Protein AF-A0A6G3MK42-F1 (afdb_monomer)

Organism: Henneguya salminicola (NCBI:txid69463)

Radius of gyration: 20.04 Å; Cα contacts (8 Å, |Δi|>4): 189; chains: 1; bounding box: 52×42×44 Å

Solvent-accessible surface area (backbone atoms only — not comparable to full-atom values): 11058 Å² total; per-residue (Å²): 69,41,27,26,39,86,86,62,51,72,68,45,80,48,80,69,65,95,74,55,72,65,60,50,52,51,35,54,52,52,49,43,55,55,58,71,70,53,58,92,90,56,76,56,60,48,78,25,60,88,61,40,66,91,97,49,43,39,32,34,41,42,50,78,54,97,68,36,36,41,36,37,68,35,46,88,88,55,58,67,65,61,50,54,51,50,54,48,38,53,53,52,32,50,34,71,75,59,68,72,68,48,78,67,52,52,53,74,42,42,70,60,52,49,54,56,45,50,50,30,39,48,85,75,39,84,69,48,78,51,50,66,59,48,50,52,53,49,51,53,50,55,52,49,55,53,48,53,53,50,38,52,51,49,36,71,75,66,70,42,68,66,62,38,51,56,53,47,55,62,50,67,73,45,95,58,74,66,70,54,52,58,54,47,53,59,49,53,68,73,77,110

Secondary structure (DSSP, 8-state):
-EEEETTS-EEEE--SS---HHHHHHHHHHHHHHHHHS-TTS-SEEE-TTTSPTTS--EEEEEEETTEEEEEEE-TTS-HHHHHHHHHHHHHHHHHHHSS--HHHHHHTHHHHHHHHHHHEETTEE----HHHHHHHHHHHHHHHHHHHHHHHHHHHH--HHHHHHHHHHHHTSS-HHHHHHHHHHHHTT--

Mean predicted aligned error: 10.25 Å

pLDDT: mean 81.5, std 15.35, range [41.44, 95.56]

Structure (mmCIF, N/CA/C/O backbone):
data_AF-A0A6G3MK42-F1
#
_entry.id   AF-A0A6G3MK42-F1
#
loop_
_atom_site.group_PDB
_atom_site.id
_atom_site.type_symbol
_atom_site.label_atom_id
_atom_site.label_alt_id
_atom_site.label_comp_id
_atom_site.label_asym_id
_atom_site.label_entity_id
_atom_site.label_seq_id
_atom_site.pdbx_PDB_ins_code
_atom_site.Cartn_x
_atom_site.Cartn_y
_atom_site.Cartn_z
_atom_site.occupancy
_atom_site.B_iso_or_equiv
_atom_site.auth_seq_id
_atom_site.auth_comp_id
_atom_site.auth_asym_id
_atom_site.auth_atom_id
_atom_site.pdbx_PDB_model_num
ATOM 1 N N . LEU A 1 1 ? 2.477 2.079 -4.692 1.00 93.12 1 LEU A N 1
ATOM 2 C CA . LEU A 1 1 ? 2.433 0.714 -4.125 1.00 93.12 1 LEU A CA 1
ATOM 3 C C . LEU A 1 1 ? 1.432 -0.106 -4.926 1.00 93.12 1 LEU A C 1
ATOM 5 O O . LEU A 1 1 ? 0.308 0.344 -5.115 1.00 93.12 1 LEU A O 1
ATOM 9 N N . ILE A 1 2 ? 1.835 -1.275 -5.406 1.00 94.94 2 ILE A N 1
ATOM 10 C CA . ILE A 1 2 ? 0.973 -2.227 -6.109 1.00 94.94 2 ILE A CA 1
ATOM 11 C C . ILE A 1 2 ? 1.13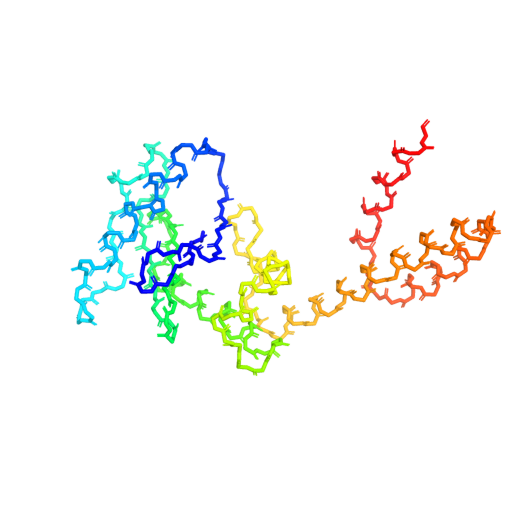0 -3.575 -5.410 1.00 94.94 2 ILE A C 1
ATOM 13 O O . ILE A 1 2 ? 2.252 -4.011 -5.166 1.00 94.94 2 ILE A O 1
ATOM 17 N N . VAL A 1 3 ? 0.015 -4.225 -5.090 1.00 95.06 3 VAL A N 1
ATOM 18 C CA . VAL A 1 3 ? -0.014 -5.576 -4.530 1.00 95.06 3 VAL A CA 1
ATOM 19 C C . VAL A 1 3 ? -0.733 -6.489 -5.504 1.00 95.06 3 VAL A C 1
ATOM 21 O O . VAL A 1 3 ? -1.858 -6.197 -5.914 1.00 95.06 3 VAL A O 1
ATOM 24 N N . PHE A 1 4 ? -0.102 -7.595 -5.874 1.00 94.31 4 PHE A N 1
ATOM 25 C CA . PHE A 1 4 ? -0.676 -8.589 -6.777 1.00 94.31 4 PHE A CA 1
ATOM 26 C C . PHE A 1 4 ? -0.368 -10.004 -6.304 1.00 94.31 4 PHE A C 1
ATOM 28 O O . PHE A 1 4 ? 0.602 -10.243 -5.588 1.00 94.31 4 PHE A O 1
ATOM 35 N N . ASN A 1 5 ? -1.211 -10.953 -6.695 1.00 91.75 5 ASN A N 1
ATOM 36 C CA . ASN A 1 5 ? -0.997 -12.360 -6.379 1.00 91.75 5 ASN A CA 1
ATOM 37 C C . ASN A 1 5 ? -0.110 -13.059 -7.420 1.00 91.75 5 ASN A C 1
ATOM 39 O O . ASN A 1 5 ? 0.283 -12.480 -8.435 1.00 91.75 5 ASN A O 1
ATOM 43 N N . ARG A 1 6 ? 0.177 -14.345 -7.193 1.00 87.88 6 ARG A N 1
ATOM 44 C CA . ARG A 1 6 ? 0.985 -15.174 -8.111 1.00 87.88 6 ARG A CA 1
ATOM 45 C C . ARG A 1 6 ? 0.392 -15.304 -9.520 1.00 87.88 6 ARG A C 1
ATOM 47 O O . ARG A 1 6 ? 1.133 -15.578 -10.459 1.00 87.88 6 ARG A O 1
ATOM 54 N N . PHE A 1 7 ? -0.911 -15.069 -9.675 1.00 89.00 7 PHE A N 1
ATOM 55 C CA . PHE A 1 7 ? -1.628 -15.120 -10.952 1.00 89.00 7 PHE A CA 1
ATOM 56 C C . PHE A 1 7 ? -1.676 -13.765 -11.681 1.00 89.00 7 PHE A C 1
ATOM 58 O O . PHE A 1 7 ? -2.335 -13.656 -12.710 1.00 89.00 7 PHE A O 1
ATOM 65 N N . GLY A 1 8 ? -1.031 -12.724 -11.141 1.00 84.88 8 GLY A N 1
ATOM 66 C CA . GLY A 1 8 ? -0.989 -11.390 -11.749 1.00 84.88 8 GLY A CA 1
ATOM 67 C C . GLY A 1 8 ? -2.241 -10.550 -11.536 1.00 84.88 8 GLY A C 1
ATOM 68 O O . GLY A 1 8 ? -2.382 -9.485 -12.130 1.00 84.88 8 GLY A O 1
ATOM 69 N N . GLN A 1 9 ? -3.148 -10.986 -10.661 1.00 90.19 9 GLN A N 1
ATOM 70 C CA . GLN A 1 9 ? -4.303 -10.184 -10.282 1.00 90.19 9 GLN A CA 1
ATOM 71 C C . GLN A 1 9 ? -3.881 -9.149 -9.241 1.00 90.19 9 GLN A C 1
ATOM 73 O O . GLN A 1 9 ? -3.481 -9.512 -8.131 1.00 90.19 9 GLN A O 1
ATOM 78 N N . SER A 1 10 ? -4.015 -7.866 -9.574 1.00 91.25 10 SER A N 1
ATOM 79 C CA . SER A 1 10 ? -3.832 -6.775 -8.617 1.00 91.25 10 SER A CA 1
ATOM 80 C C . SER A 1 10 ? -4.923 -6.821 -7.548 1.00 91.25 10 SER A C 1
ATOM 82 O O . SER A 1 10 ? -6.111 -6.791 -7.872 1.00 91.25 10 SER A O 1
ATOM 84 N N . LYS A 1 11 ? -4.521 -6.890 -6.280 1.00 92.12 11 LYS A N 1
ATOM 85 C CA . LYS A 1 11 ? -5.412 -6.904 -5.112 1.00 92.12 11 LYS A CA 1
ATOM 86 C C . LYS A 1 11 ? -5.494 -5.547 -4.422 1.00 92.12 11 LYS A C 1
ATOM 88 O O . LYS A 1 11 ? -6.499 -5.253 -3.794 1.00 92.12 11 LYS A O 1
ATOM 93 N N . PHE A 1 12 ? -4.460 -4.720 -4.559 1.00 94.56 12 PHE A N 1
ATOM 94 C CA . PHE A 1 12 ? -4.418 -3.388 -3.967 1.00 94.56 12 PHE A CA 1
ATOM 95 C C . PHE A 1 12 ? -3.507 -2.471 -4.780 1.00 94.56 12 PHE A C 1
ATOM 97 O O . PHE A 1 12 ? -2.432 -2.884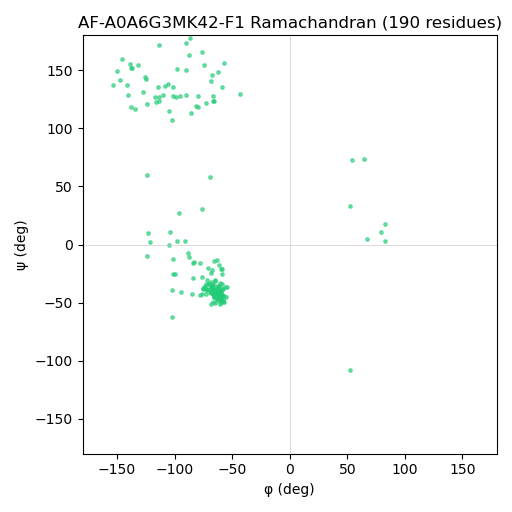 -5.216 1.00 94.56 12 PHE A O 1
ATOM 104 N N . ILE A 1 13 ? -3.937 -1.229 -5.008 1.00 94.31 13 ILE A N 1
ATOM 105 C CA . ILE A 1 13 ? -3.218 -0.271 -5.853 1.00 94.31 13 ILE A CA 1
ATOM 106 C C . ILE A 1 13 ? -3.297 1.123 -5.227 1.00 94.31 13 ILE A C 1
ATOM 108 O O . ILE A 1 13 ? -4.379 1.629 -4.937 1.00 94.31 13 ILE A O 1
ATOM 112 N N . ARG A 1 14 ? -2.150 1.783 -5.070 1.00 93.75 14 ARG A N 1
ATOM 113 C CA . ARG A 1 14 ? -2.060 3.190 -4.664 1.00 93.75 14 ARG A CA 1
ATOM 114 C C . ARG A 1 14 ? -0.994 3.900 -5.489 1.00 93.75 14 ARG A C 1
ATOM 116 O O . ARG A 1 14 ? 0.190 3.553 -5.410 1.00 93.75 14 ARG A O 1
ATOM 123 N N . PHE A 1 15 ? -1.425 4.902 -6.250 1.00 92.25 15 PHE A N 1
ATOM 124 C CA . PHE A 1 15 ? -0.558 5.838 -6.963 1.00 92.25 15 PHE A CA 1
ATOM 125 C C . PHE A 1 15 ? -0.484 7.156 -6.187 1.00 92.25 15 PHE A C 1
ATOM 127 O O . PHE A 1 15 ? -1.506 7.656 -5.726 1.00 92.25 15 PHE A O 1
ATOM 134 N N . TYR A 1 16 ? 0.723 7.708 -6.055 1.00 90.81 16 TYR A N 1
ATOM 135 C CA . TYR A 1 16 ? 0.978 9.008 -5.411 1.00 90.81 16 TYR A CA 1
ATOM 136 C C . TYR A 1 16 ? 1.270 10.120 -6.428 1.00 90.81 16 TYR A C 1
ATOM 138 O O . TYR A 1 16 ? 1.712 11.204 -6.070 1.00 90.81 16 TYR A O 1
ATOM 146 N N . PHE A 1 17 ? 1.037 9.848 -7.711 1.00 87.12 17 PHE A N 1
ATOM 147 C CA . PHE A 1 17 ? 1.173 10.812 -8.790 1.00 87.12 17 PHE A CA 1
ATOM 148 C C . PHE A 1 17 ? 0.004 10.668 -9.756 1.00 87.12 17 PHE A C 1
ATOM 150 O O . PHE A 1 17 ? -0.549 9.580 -9.931 1.00 87.12 17 PHE A O 1
ATOM 157 N N . GLU A 1 18 ? -0.345 11.765 -10.417 1.00 85.69 18 GLU A N 1
ATOM 158 C CA . GLU A 1 18 ? -1.396 11.763 -11.427 1.00 85.69 18 GLU A CA 1
ATOM 159 C C . GLU A 1 18 ? -0.977 10.927 -12.637 1.00 85.69 18 GLU A C 1
ATOM 161 O O . GLU A 1 18 ? 0.114 11.085 -13.191 1.00 85.69 18 GLU A O 1
ATOM 166 N N . THR A 1 19 ? -1.847 9.995 -13.014 1.00 86.88 19 THR A N 1
ATOM 167 C CA . THR A 1 19 ? -1.707 9.149 -14.201 1.00 86.88 19 THR A CA 1
ATOM 168 C C . THR A 1 19 ? -3.087 8.792 -14.721 1.00 86.88 19 THR A C 1
ATOM 170 O O . THR A 1 19 ? -4.037 8.665 -13.948 1.00 86.88 19 THR A O 1
ATOM 173 N N . ASP A 1 20 ? -3.200 8.612 -16.029 1.00 89.94 20 ASP A N 1
ATOM 174 C CA . ASP A 1 20 ? -4.422 8.154 -16.669 1.00 89.94 20 ASP A CA 1
ATOM 175 C C . ASP A 1 20 ? -4.658 6.654 -16.437 1.00 89.94 20 ASP A C 1
ATOM 177 O O . ASP A 1 20 ? -3.732 5.868 -16.233 1.00 89.94 20 ASP A O 1
ATOM 181 N N . VAL A 1 21 ? -5.925 6.246 -16.506 1.00 90.75 21 VAL A N 1
ATOM 182 C CA . VAL A 1 21 ? -6.346 4.865 -16.223 1.00 90.75 21 VAL A CA 1
ATOM 183 C C . VAL A 1 21 ? -5.696 3.855 -17.175 1.00 90.75 21 VAL A C 1
ATOM 185 O O . VAL A 1 21 ? -5.400 2.736 -16.758 1.00 90.75 21 VAL A O 1
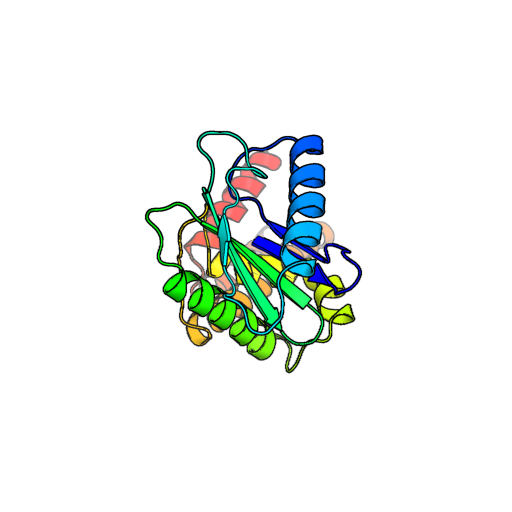ATOM 188 N N . LYS A 1 22 ? -5.440 4.230 -18.437 1.00 91.25 22 LYS A N 1
ATOM 189 C CA . LYS A 1 22 ? -4.808 3.328 -19.412 1.00 91.25 22 LYS A CA 1
ATOM 190 C C . LYS A 1 22 ? -3.355 3.063 -19.031 1.00 91.25 22 LYS A C 1
ATOM 192 O O . LYS A 1 22 ? -2.981 1.907 -18.858 1.00 91.25 22 LYS A O 1
ATOM 197 N N . THR A 1 23 ? -2.583 4.118 -18.786 1.00 89.62 23 THR A N 1
ATOM 198 C CA . THR A 1 23 ? -1.198 3.992 -18.316 1.00 89.62 23 THR A CA 1
ATOM 199 C C . THR A 1 23 ? -1.118 3.236 -16.991 1.00 89.62 23 THR A C 1
ATOM 201 O O . THR A 1 23 ? -0.233 2.404 -16.813 1.00 89.62 23 THR A O 1
ATOM 204 N N . GLN A 1 24 ? -2.057 3.443 -16.060 1.00 91.25 24 GLN A N 1
ATOM 205 C CA . GLN A 1 24 ? -2.092 2.670 -14.812 1.00 91.25 24 GLN A CA 1
ATOM 206 C C . GLN A 1 24 ? -2.227 1.163 -15.063 1.00 91.25 24 GLN A C 1
ATOM 208 O O . GLN A 1 24 ? -1.518 0.376 -14.435 1.00 91.25 24 GLN A O 1
ATOM 213 N N . GLN A 1 25 ? -3.102 0.754 -15.985 1.00 91.94 25 GLN A N 1
ATOM 214 C CA . GLN A 1 25 ? -3.268 -0.655 -16.350 1.00 91.94 25 GLN A CA 1
ATOM 215 C C . GLN A 1 25 ? -2.001 -1.235 -16.986 1.00 91.94 25 GLN A C 1
ATOM 217 O O . GLN A 1 25 ? -1.588 -2.335 -16.618 1.00 91.94 25 GLN A O 1
ATOM 222 N N . GLU A 1 26 ? -1.355 -0.486 -17.880 1.00 91.81 26 GLU A N 1
ATOM 223 C CA . GLU A 1 26 ? -0.084 -0.888 -18.492 1.00 91.81 26 GLU A CA 1
ATOM 224 C C . GLU A 1 26 ? 1.021 -1.051 -17.442 1.00 91.81 26 GLU A C 1
ATOM 226 O O . GLU A 1 26 ? 1.727 -2.061 -17.440 1.00 91.81 26 GLU A O 1
ATOM 231 N N . ILE A 1 27 ? 1.130 -0.110 -16.496 1.00 92.06 27 ILE A N 1
ATOM 232 C CA . ILE A 1 27 ? 2.086 -0.194 -15.386 1.00 92.06 27 ILE A CA 1
ATOM 233 C C . ILE A 1 27 ? 1.848 -1.477 -14.593 1.00 92.06 27 ILE A C 1
ATOM 235 O O . ILE A 1 27 ? 2.796 -2.224 -14.361 1.00 92.06 27 ILE A O 1
ATOM 239 N N . ILE A 1 28 ? 0.606 -1.771 -14.199 1.00 92.38 28 ILE A N 1
ATOM 240 C CA . ILE A 1 28 ? 0.277 -2.965 -13.403 1.00 92.38 28 ILE A CA 1
ATOM 241 C C . ILE A 1 28 ? 0.700 -4.247 -14.135 1.00 92.38 28 ILE A C 1
ATOM 243 O O . ILE A 1 28 ? 1.369 -5.097 -13.544 1.00 92.38 28 ILE A O 1
ATOM 247 N N . GLN A 1 29 ? 0.358 -4.369 -15.419 1.00 91.69 29 GLN A N 1
ATOM 248 C CA . GLN A 1 29 ? 0.683 -5.552 -16.221 1.00 91.69 29 GLN A CA 1
ATOM 249 C C . GLN A 1 29 ? 2.194 -5.722 -16.403 1.00 91.69 29 GLN A C 1
ATOM 251 O O . GLN A 1 29 ? 2.738 -6.787 -16.108 1.00 91.69 29 GLN A O 1
ATOM 256 N N . ASN A 1 30 ? 2.887 -4.661 -16.820 1.00 91.88 30 ASN A N 1
ATOM 257 C CA . ASN A 1 30 ? 4.332 -4.689 -17.040 1.00 91.88 30 ASN A CA 1
ATOM 258 C C . ASN A 1 30 ? 5.104 -4.965 -15.741 1.00 91.88 30 ASN A C 1
ATOM 260 O O . ASN A 1 30 ? 6.109 -5.676 -15.753 1.00 91.88 30 ASN A O 1
ATOM 264 N N . THR A 1 31 ? 4.612 -4.454 -14.610 1.00 92.62 31 THR A N 1
ATOM 265 C CA . THR A 1 31 ? 5.187 -4.721 -13.283 1.00 92.62 31 THR A CA 1
ATOM 266 C C . THR A 1 31 ? 5.092 -6.197 -12.929 1.00 92.62 31 THR A C 1
ATOM 268 O O . THR A 1 31 ? 6.085 -6.783 -12.503 1.00 92.62 31 THR A O 1
ATOM 271 N N . TYR A 1 32 ? 3.920 -6.810 -13.123 1.00 91.94 32 TYR A N 1
ATOM 272 C CA . TYR A 1 32 ? 3.733 -8.232 -12.844 1.00 91.94 32 TYR A CA 1
ATOM 273 C C . TYR A 1 32 ? 4.662 -9.098 -13.694 1.00 91.94 32 TYR A C 1
ATOM 275 O O . TYR A 1 32 ? 5.375 -9.937 -13.143 1.00 91.94 32 TYR A O 1
ATOM 283 N N . LEU A 1 33 ? 4.697 -8.860 -15.011 1.00 91.31 33 LEU A N 1
ATOM 284 C CA . LEU A 1 33 ? 5.563 -9.606 -15.927 1.00 91.31 33 LEU A CA 1
ATOM 285 C C . LEU A 1 33 ? 7.022 -9.529 -15.479 1.00 91.31 33 LEU A C 1
ATOM 287 O O . LEU A 1 33 ? 7.698 -10.550 -15.375 1.00 91.31 33 LEU A O 1
ATOM 291 N N . ARG A 1 34 ? 7.484 -8.327 -15.117 1.00 90.38 34 ARG A N 1
ATOM 292 C CA . ARG A 1 34 ? 8.867 -8.130 -14.700 1.00 90.38 34 ARG A CA 1
ATOM 293 C C . ARG A 1 34 ? 9.195 -8.808 -13.374 1.00 90.38 34 ARG A C 1
ATOM 295 O O . ARG A 1 34 ? 10.255 -9.411 -13.262 1.00 90.38 34 ARG A O 1
ATOM 302 N N . VAL A 1 35 ? 8.306 -8.734 -12.385 1.00 89.94 35 VAL A N 1
ATOM 303 C CA . VAL A 1 35 ? 8.500 -9.406 -11.090 1.00 89.94 35 VAL A CA 1
ATOM 304 C C . VAL A 1 35 ? 8.494 -10.926 -11.246 1.00 89.94 35 VAL A C 1
ATOM 306 O O . VAL A 1 35 ? 9.296 -11.602 -10.608 1.00 89.94 35 VAL A O 1
ATOM 309 N N . PHE A 1 36 ? 7.635 -11.465 -12.112 1.00 85.88 36 PHE A N 1
ATOM 310 C CA . PHE A 1 36 ? 7.524 -12.904 -12.344 1.00 85.88 36 PHE A CA 1
ATOM 311 C C . PHE A 1 36 ? 8.760 -13.504 -13.033 1.00 85.88 36 PHE A C 1
ATOM 313 O O . PHE A 1 36 ? 9.125 -14.647 -12.770 1.00 85.88 36 PHE A O 1
ATOM 320 N N . GLU A 1 37 ? 9.429 -12.733 -13.890 1.00 86.50 37 GLU A N 1
ATOM 321 C CA . GLU A 1 37 ? 10.669 -13.148 -14.555 1.00 86.50 37 GLU A CA 1
ATOM 322 C C . GLU A 1 37 ? 11.881 -13.225 -13.617 1.00 86.50 37 GLU A C 1
ATOM 324 O O . GLU A 1 37 ? 12.877 -13.861 -13.967 1.00 86.50 37 GLU A O 1
ATOM 329 N N . ILE A 1 38 ? 11.847 -12.550 -12.463 1.00 85.38 38 ILE A N 1
ATOM 330 C CA . ILE A 1 38 ? 12.999 -12.462 -11.561 1.00 85.38 38 ILE A CA 1
ATOM 331 C C . ILE A 1 38 ? 13.072 -13.734 -10.700 1.00 85.38 38 ILE A C 1
ATOM 333 O O . ILE A 1 38 ? 12.161 -14.002 -9.915 1.00 85.38 38 ILE A O 1
ATOM 337 N N . PRO A 1 39 ? 14.164 -14.519 -10.788 1.00 79.94 39 PRO A N 1
ATOM 338 C CA . PRO A 1 39 ? 14.344 -15.692 -9.942 1.00 79.94 39 PRO A CA 1
ATOM 339 C C . PRO A 1 39 ? 14.412 -15.318 -8.458 1.00 79.94 39 PRO A C 1
ATOM 341 O O . PRO A 1 39 ? 14.980 -14.292 -8.089 1.00 79.94 39 PRO A O 1
ATOM 344 N N . SER A 1 40 ? 13.943 -16.205 -7.578 1.00 74.44 40 SER A N 1
ATOM 345 C CA . SER A 1 40 ? 13.927 -15.974 -6.123 1.00 74.44 40 SER A CA 1
ATOM 346 C C . SER A 1 40 ? 15.313 -15.813 -5.478 1.00 74.44 40 SER A C 1
ATOM 348 O O . SER A 1 40 ? 15.398 -15.419 -4.320 1.00 74.44 40 SER A O 1
ATOM 350 N N . CYS A 1 41 ? 16.395 -16.147 -6.190 1.00 72.50 41 CYS A N 1
ATOM 351 C CA . CYS A 1 41 ? 17.778 -15.956 -5.743 1.00 72.50 41 CYS A CA 1
ATOM 352 C C . CYS A 1 41 ? 18.363 -14.581 -6.109 1.00 72.50 41 CYS A C 1
ATOM 354 O O . CYS A 1 41 ? 19.492 -14.278 -5.726 1.00 72.50 41 CYS A O 1
ATOM 356 N N . CYS A 1 42 ? 17.643 -13.783 -6.896 1.00 76.75 42 CYS A N 1
ATOM 357 C CA . CYS A 1 42 ? 18.081 -12.467 -7.340 1.00 76.75 42 CYS A CA 1
ATOM 358 C C . CYS A 1 42 ? 17.637 -11.365 -6.371 1.00 76.75 42 CYS A C 1
ATOM 360 O O . CYS A 1 42 ? 16.915 -11.599 -5.402 1.00 76.75 42 CYS A O 1
ATOM 362 N N . CYS A 1 43 ? 18.102 -10.142 -6.624 1.00 73.75 43 CYS A N 1
ATOM 363 C CA . CYS A 1 43 ? 17.689 -8.988 -5.843 1.00 73.75 43 CYS A CA 1
ATOM 364 C C . CYS A 1 43 ? 16.209 -8.652 -6.076 1.00 73.75 43 CYS A C 1
ATOM 366 O O . CYS A 1 43 ? 15.672 -8.748 -7.177 1.00 73.75 43 CYS A O 1
ATOM 368 N N . ASN A 1 44 ? 15.582 -8.176 -5.010 1.00 86.56 44 ASN A N 1
ATOM 369 C CA . ASN A 1 44 ? 14.194 -7.727 -4.937 1.00 86.56 44 ASN A CA 1
ATOM 370 C C . ASN A 1 44 ? 13.979 -6.333 -5.571 1.00 86.56 44 ASN A C 1
ATOM 372 O O . ASN A 1 44 ? 13.166 -5.541 -5.097 1.00 86.56 44 ASN A O 1
ATOM 376 N N . ILE A 1 45 ? 14.777 -5.985 -6.585 1.00 89.69 45 ILE A N 1
ATOM 377 C CA . ILE A 1 45 ? 14.873 -4.636 -7.153 1.00 89.69 45 ILE A CA 1
ATOM 378 C C . ILE A 1 45 ? 15.025 -4.747 -8.669 1.00 89.69 45 ILE A C 1
ATOM 380 O O . ILE A 1 45 ? 15.814 -5.553 -9.160 1.00 89.69 45 ILE A O 1
ATOM 384 N N . PHE A 1 46 ? 14.319 -3.906 -9.419 1.00 89.75 46 PHE A N 1
ATOM 385 C CA . PHE A 1 46 ? 14.550 -3.747 -10.852 1.00 89.75 46 PHE A CA 1
ATOM 386 C C . PHE A 1 46 ? 14.311 -2.308 -11.318 1.00 89.75 46 PHE A C 1
ATOM 388 O O . PHE A 1 46 ? 13.628 -1.521 -10.667 1.00 89.75 46 PHE A O 1
ATOM 395 N N . ASP A 1 47 ? 14.890 -1.972 -12.468 1.00 87.38 47 ASP A N 1
ATOM 396 C CA . ASP A 1 47 ? 14.736 -0.673 -13.122 1.00 87.38 47 ASP A CA 1
ATOM 397 C C . ASP A 1 47 ? 13.333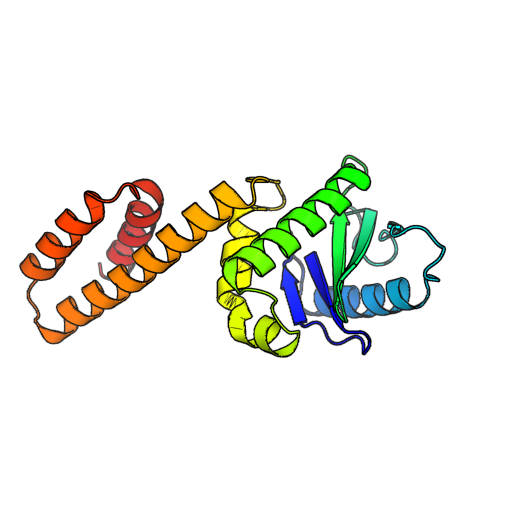 -0.535 -13.745 1.00 87.38 47 ASP A C 1
ATOM 399 O O . ASP A 1 47 ? 12.934 -1.345 -14.589 1.00 87.38 47 ASP A O 1
ATOM 403 N N . SER A 1 48 ? 12.584 0.488 -13.321 1.00 85.31 48 SER A N 1
ATOM 404 C CA . SER A 1 48 ? 11.222 0.777 -13.784 1.00 85.31 48 SER A CA 1
ATOM 405 C C . SER A 1 48 ? 11.150 1.840 -14.879 1.00 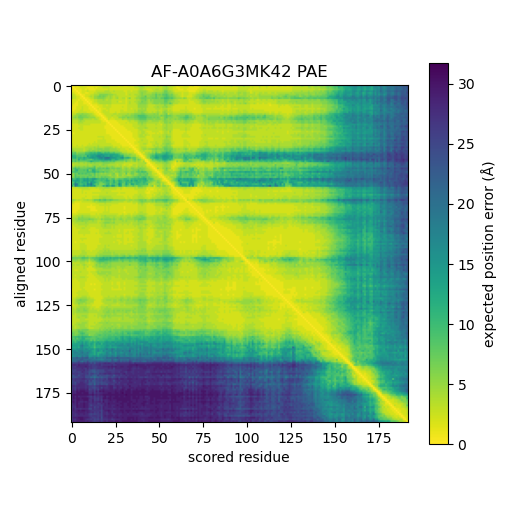85.31 48 SER A C 1
ATOM 407 O O . SER A 1 48 ? 10.050 2.151 -15.330 1.00 85.31 48 SER A O 1
ATOM 409 N N . THR A 1 49 ? 12.278 2.370 -15.362 1.00 80.75 49 THR A N 1
ATOM 410 C CA . THR A 1 49 ? 12.323 3.409 -16.414 1.00 80.75 49 THR A CA 1
ATOM 411 C C . THR A 1 49 ? 11.663 2.990 -17.728 1.00 80.75 49 THR A C 1
ATOM 413 O O . THR A 1 49 ? 11.204 3.839 -18.485 1.00 80.75 49 THR A O 1
ATOM 416 N N . LYS A 1 50 ? 11.587 1.683 -18.007 1.00 78.94 50 LYS A N 1
ATOM 417 C CA . LYS A 1 50 ? 10.885 1.133 -19.181 1.00 78.94 50 LYS A CA 1
ATOM 418 C C . LYS A 1 50 ? 9.376 0.976 -18.979 1.00 78.94 50 LYS A C 1
ATOM 420 O O . LYS A 1 50 ? 8.664 0.740 -19.946 1.00 78.94 50 LYS A O 1
ATOM 425 N N . ILE A 1 51 ? 8.914 1.036 -17.732 1.00 80.75 51 ILE A N 1
ATOM 426 C CA . ILE A 1 51 ? 7.518 0.809 -17.339 1.00 80.75 51 ILE A CA 1
ATOM 427 C C . ILE A 1 51 ? 6.817 2.137 -17.064 1.00 80.75 51 ILE A C 1
ATOM 429 O O . ILE A 1 51 ? 5.644 2.297 -17.388 1.00 80.75 51 ILE A O 1
ATOM 433 N N . LEU A 1 52 ? 7.525 3.076 -16.437 1.00 82.00 52 LEU A N 1
ATOM 434 C CA . LEU A 1 52 ? 6.976 4.356 -16.021 1.00 82.00 52 LEU A CA 1
ATOM 435 C C . LEU A 1 52 ? 7.295 5.478 -17.023 1.00 82.00 52 LEU A C 1
ATOM 437 O O . LEU A 1 52 ? 8.338 5.440 -17.678 1.00 82.00 52 LEU A O 1
ATOM 441 N N . PRO A 1 53 ? 6.426 6.504 -17.125 1.00 76.81 53 PRO A N 1
ATOM 442 C CA . PRO A 1 53 ? 6.698 7.692 -17.928 1.00 76.81 53 PRO A CA 1
ATOM 443 C C . PRO A 1 53 ? 7.998 8.397 -17.515 1.00 76.81 53 PRO A C 1
ATOM 445 O O . PRO A 1 53 ? 8.438 8.317 -16.369 1.00 76.81 53 PRO A O 1
ATOM 448 N N . VAL A 1 54 ? 8.587 9.163 -18.434 1.00 73.75 54 VAL A N 1
ATOM 449 C CA . VAL A 1 54 ? 9.798 9.953 -18.158 1.00 73.75 54 VAL A CA 1
ATOM 450 C C . VAL A 1 54 ? 9.542 10.951 -17.017 1.00 73.75 54 VAL A C 1
ATOM 452 O O . VAL A 1 54 ? 8.516 11.629 -16.997 1.00 73.75 54 VAL A O 1
ATOM 455 N N . GLY A 1 55 ? 10.483 11.050 -16.071 1.00 71.25 55 GLY A N 1
ATOM 456 C CA . GLY A 1 55 ? 10.372 11.933 -14.898 1.00 71.25 55 GLY A CA 1
ATOM 457 C C . GLY A 1 55 ? 9.562 11.350 -13.734 1.00 71.25 55 GLY A C 1
ATOM 458 O O . GLY A 1 55 ? 9.106 12.095 -12.870 1.00 71.25 55 GLY A O 1
ATOM 459 N N . LYS A 1 56 ? 9.348 10.033 -13.728 1.00 81.06 56 LYS A N 1
ATOM 460 C CA . LYS A 1 56 ? 8.682 9.272 -12.663 1.00 81.06 56 LYS A CA 1
ATOM 461 C C . LYS A 1 56 ? 9.675 8.315 -11.985 1.00 81.06 56 LYS A C 1
ATOM 463 O O . LYS A 1 56 ? 10.786 8.163 -12.504 1.00 81.06 56 LYS A O 1
ATOM 468 N N . PRO A 1 57 ? 9.276 7.656 -10.878 1.00 76.00 57 PRO A N 1
ATOM 469 C CA . PRO A 1 57 ? 10.108 6.684 -10.184 1.00 76.00 57 PRO A CA 1
ATOM 470 C C . PRO A 1 57 ? 10.845 5.724 -11.109 1.00 76.00 57 PRO A C 1
ATOM 472 O O . PRO A 1 57 ? 10.283 5.115 -12.021 1.00 76.00 57 PRO A O 1
ATOM 475 N N . THR A 1 58 ? 12.139 5.607 -10.876 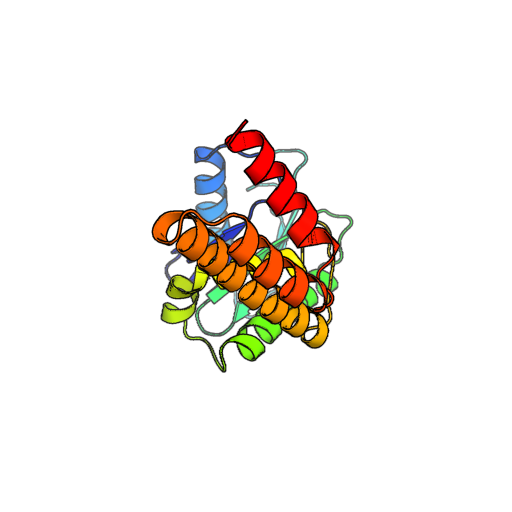1.00 83.94 58 THR A N 1
ATOM 476 C CA . THR A 1 58 ? 13.074 4.918 -11.767 1.00 83.94 58 THR A CA 1
ATOM 477 C C . THR A 1 58 ? 13.421 3.521 -11.275 1.00 83.94 58 THR A C 1
ATOM 479 O O . THR A 1 58 ? 13.986 2.732 -12.029 1.00 83.94 58 THR A O 1
ATOM 482 N N . LYS A 1 59 ? 13.070 3.186 -10.031 1.00 91.44 59 LYS A N 1
ATOM 483 C CA . LYS A 1 59 ? 13.303 1.867 -9.446 1.00 91.44 59 LYS A CA 1
ATOM 484 C C . LYS A 1 59 ? 12.005 1.289 -8.902 1.00 91.44 59 LYS A C 1
ATOM 486 O O . LYS A 1 59 ? 11.183 1.994 -8.320 1.00 91.44 59 LYS A O 1
ATOM 491 N N . CYS A 1 60 ? 11.856 -0.022 -9.030 1.00 93.44 60 CYS A N 1
ATOM 492 C CA . CYS A 1 60 ? 10.841 -0.787 -8.330 1.00 93.44 60 CYS A CA 1
ATOM 493 C C . CYS A 1 60 ? 11.512 -1.737 -7.341 1.00 93.44 60 CYS A C 1
ATOM 495 O O . CYS A 1 60 ? 12.393 -2.513 -7.711 1.00 93.44 60 CYS A O 1
ATOM 497 N N . VAL A 1 61 ? 11.075 -1.673 -6.090 1.00 94.75 61 VAL A N 1
ATOM 498 C CA . VAL A 1 61 ? 11.467 -2.566 -5.004 1.00 94.75 61 VAL A CA 1
ATOM 499 C C . VAL A 1 61 ? 10.266 -3.432 -4.672 1.00 94.75 61 VAL A C 1
ATOM 501 O O . VAL A 1 61 ? 9.172 -2.909 -4.459 1.00 94.75 61 VAL A O 1
ATOM 504 N N . PHE A 1 62 ? 10.440 -4.748 -4.624 1.00 94.25 62 PHE A N 1
ATOM 505 C CA . PHE A 1 62 ? 9.330 -5.656 -4.371 1.00 94.25 62 PHE A CA 1
ATOM 506 C C . PHE A 1 62 ? 9.680 -6.768 -3.391 1.00 94.25 62 PHE A C 1
ATOM 508 O O . PHE A 1 62 ? 10.822 -7.192 -3.291 1.00 94.25 62 PHE A O 1
ATOM 515 N N . LYS A 1 63 ? 8.693 -7.283 -2.662 1.00 92.69 63 LYS A N 1
ATOM 516 C CA . LYS A 1 63 ? 8.893 -8.415 -1.751 1.00 92.69 63 LYS A CA 1
ATOM 517 C C . LYS A 1 63 ? 7.650 -9.285 -1.684 1.00 92.69 63 LYS A C 1
ATOM 519 O O . LYS A 1 63 ? 6.528 -8.783 -1.708 1.00 92.69 63 LYS A O 1
ATOM 524 N N . MET A 1 64 ? 7.859 -10.597 -1.613 1.00 90.25 64 MET A N 1
ATOM 525 C CA . MET A 1 64 ? 6.776 -11.565 -1.473 1.00 90.25 64 MET A CA 1
ATOM 526 C C . MET A 1 64 ? 6.490 -11.836 0.007 1.00 90.25 64 MET A C 1
ATOM 528 O O . MET A 1 64 ? 7.400 -12.190 0.756 1.00 90.25 64 MET A O 1
ATOM 532 N N . TYR A 1 65 ? 5.221 -11.732 0.395 1.00 89.44 65 TYR A N 1
ATOM 533 C CA . TYR A 1 65 ? 4.694 -12.175 1.684 1.00 89.44 65 TYR A CA 1
ATOM 534 C C . TYR A 1 65 ? 3.548 -13.154 1.424 1.00 89.44 65 TYR A C 1
ATOM 536 O O . TYR A 1 65 ? 2.580 -12.826 0.740 1.00 89.44 65 TYR A O 1
ATOM 544 N N . ALA A 1 66 ? 3.677 -14.384 1.930 1.00 86.56 66 ALA A N 1
ATOM 545 C CA . ALA A 1 66 ? 2.770 -15.495 1.629 1.00 86.56 66 ALA A CA 1
ATOM 546 C C . ALA A 1 66 ? 2.573 -15.730 0.108 1.00 86.56 66 ALA A C 1
ATOM 548 O O . ALA A 1 66 ? 3.475 -16.239 -0.571 1.00 86.56 66 ALA A O 1
ATOM 549 N N . SER A 1 67 ? 1.396 -15.398 -0.434 1.00 87.12 67 SER A N 1
ATOM 550 C CA . SER A 1 67 ? 1.043 -15.495 -1.861 1.00 87.12 67 SER A CA 1
ATOM 551 C C . SER A 1 67 ? 1.020 -14.145 -2.592 1.00 87.12 67 SER A C 1
ATOM 553 O O . SER A 1 67 ? 0.766 -14.122 -3.799 1.00 87.12 67 SER A O 1
ATOM 555 N N . LEU A 1 68 ? 1.295 -13.039 -1.893 1.00 91.94 68 LEU A N 1
ATOM 556 C CA . LEU A 1 68 ? 1.190 -11.678 -2.411 1.00 91.94 68 LEU A CA 1
ATOM 557 C C . LEU A 1 68 ? 2.570 -11.051 -2.624 1.00 91.94 68 LEU A C 1
ATOM 559 O O . LEU A 1 68 ? 3.458 -11.144 -1.777 1.00 91.94 68 LEU A O 1
ATOM 563 N N . TYR A 1 69 ? 2.732 -10.372 -3.752 1.00 93.31 69 TYR A N 1
ATOM 564 C CA . TYR A 1 69 ? 3.879 -9.527 -4.052 1.00 93.31 69 TYR A CA 1
ATOM 565 C C . TYR A 1 69 ? 3.520 -8.076 -3.774 1.00 93.31 69 TYR A C 1
ATOM 567 O O . TYR A 1 69 ? 2.532 -7.572 -4.301 1.00 93.31 69 TYR A O 1
ATOM 575 N N . PHE A 1 70 ? 4.346 -7.408 -2.979 1.00 95.19 70 PHE A N 1
ATOM 576 C CA . PHE A 1 70 ? 4.241 -5.990 -2.670 1.00 95.19 70 PHE A CA 1
ATOM 577 C C . PHE A 1 70 ? 5.318 -5.265 -3.459 1.00 95.19 70 PHE A C 1
ATOM 579 O O . PHE A 1 70 ? 6.492 -5.506 -3.211 1.00 95.19 70 PHE A O 1
ATOM 586 N N . ALA A 1 71 ? 4.930 -4.408 -4.400 1.00 95.38 71 ALA A N 1
ATOM 587 C CA . ALA A 1 71 ? 5.828 -3.648 -5.261 1.00 95.38 71 ALA A CA 1
ATOM 588 C C . ALA A 1 71 ? 5.683 -2.142 -5.000 1.00 95.38 71 ALA A C 1
ATOM 590 O O . ALA A 1 71 ? 4.599 -1.561 -5.121 1.00 95.38 71 ALA A O 1
ATOM 591 N N . VAL A 1 72 ? 6.784 -1.488 -4.648 1.00 95.25 72 VAL A N 1
ATOM 592 C CA . VAL A 1 72 ? 6.876 -0.046 -4.414 1.00 95.25 72 VAL A CA 1
ATOM 593 C C . VAL A 1 72 ? 7.784 0.562 -5.469 1.00 95.25 72 VAL A C 1
ATOM 595 O O . VAL A 1 72 ? 8.838 0.022 -5.786 1.00 95.25 72 VAL A O 1
ATOM 598 N N . PHE A 1 73 ? 7.356 1.688 -6.023 1.00 93.94 73 PHE A N 1
ATOM 599 C CA . PHE A 1 73 ? 8.127 2.458 -6.987 1.00 93.94 73 PHE A CA 1
ATOM 600 C C . PHE A 1 73 ? 8.744 3.642 -6.268 1.00 93.94 73 PHE A C 1
ATOM 602 O O . PHE A 1 73 ? 8.019 4.372 -5.592 1.00 93.94 73 PHE A O 1
ATOM 609 N N . ILE A 1 74 ? 10.054 3.803 -6.414 1.00 93.31 74 ILE A N 1
ATOM 610 C CA . ILE A 1 74 ? 10.833 4.840 -5.745 1.00 93.31 74 ILE A CA 1
ATOM 611 C C . ILE A 1 74 ? 11.746 5.566 -6.732 1.00 93.31 74 ILE A C 1
ATOM 613 O O . ILE A 1 74 ? 12.137 5.024 -7.773 1.00 93.31 74 ILE A O 1
ATOM 617 N N . ASP A 1 75 ? 12.078 6.807 -6.399 1.00 90.75 75 ASP A N 1
ATOM 618 C CA . ASP A 1 75 ? 13.046 7.597 -7.149 1.00 90.75 75 ASP A CA 1
ATOM 619 C C . ASP A 1 75 ? 14.481 7.141 -6.847 1.00 90.75 75 ASP A C 1
ATOM 621 O O . ASP A 1 75 ? 14.755 6.453 -5.864 1.00 90.75 75 ASP A O 1
ATOM 625 N N . ASN A 1 76 ? 15.438 7.570 -7.671 1.00 88.00 76 ASN A N 1
ATOM 626 C CA . ASN A 1 76 ? 16.859 7.260 -7.463 1.00 88.00 76 ASN A CA 1
ATOM 627 C C . ASN A 1 76 ? 17.439 7.805 -6.147 1.00 88.00 76 ASN A C 1
ATOM 629 O O . ASN A 1 76 ? 18.510 7.353 -5.746 1.00 88.00 76 ASN A O 1
ATOM 633 N N . ASN A 1 77 ? 16.762 8.768 -5.519 1.00 89.56 77 ASN A N 1
ATOM 634 C CA . ASN A 1 77 ? 17.197 9.404 -4.277 1.00 89.56 77 ASN A CA 1
ATOM 635 C C . ASN A 1 77 ? 16.795 8.608 -3.029 1.00 89.56 77 ASN A C 1
ATOM 637 O O . ASN A 1 77 ? 17.325 8.865 -1.952 1.00 89.56 77 ASN A O 1
ATOM 641 N N . GLU A 1 78 ? 15.866 7.665 -3.170 1.00 91.75 78 GLU A N 1
ATOM 642 C CA . GLU A 1 78 ? 15.352 6.875 -2.059 1.00 91.75 78 GLU A CA 1
ATOM 643 C C . GLU A 1 78 ? 16.174 5.605 -1.845 1.00 91.75 78 GLU A C 1
ATOM 645 O O . GLU A 1 78 ? 16.735 5.025 -2.780 1.00 91.75 78 GLU A O 1
ATOM 650 N N . SER A 1 79 ? 16.221 5.148 -0.594 1.00 92.88 79 SER A N 1
ATOM 651 C CA . SER A 1 79 ? 16.922 3.916 -0.240 1.00 92.88 79 SER A CA 1
ATOM 652 C C . SER A 1 79 ? 16.082 2.687 -0.575 1.00 92.88 79 SER A C 1
ATOM 654 O O . SER A 1 79 ? 14.950 2.532 -0.103 1.00 92.88 79 SER A O 1
ATOM 656 N N . GLU A 1 80 ? 16.666 1.744 -1.313 1.00 92.44 80 GLU A N 1
ATOM 657 C CA . GLU A 1 80 ? 16.015 0.469 -1.608 1.00 92.44 80 GLU A CA 1
ATOM 658 C C . GLU A 1 80 ? 15.811 -0.360 -0.335 1.00 92.44 80 GLU A C 1
ATOM 660 O O . GLU A 1 80 ? 14.749 -0.953 -0.152 1.00 92.44 80 GLU A O 1
ATOM 665 N N . LEU A 1 81 ? 16.794 -0.361 0.574 1.00 92.88 81 LEU A N 1
ATOM 666 C CA . LEU A 1 81 ? 16.688 -1.050 1.864 1.00 92.88 81 LEU A CA 1
ATOM 667 C C . LEU A 1 81 ? 15.609 -0.415 2.745 1.00 92.88 81 LEU A C 1
ATOM 669 O O . LEU A 1 81 ? 14.756 -1.132 3.261 1.00 92.88 81 LEU A O 1
ATOM 673 N N . GLY A 1 82 ? 15.575 0.921 2.824 1.00 94.00 82 GLY A N 1
ATOM 674 C CA . GLY A 1 82 ? 14.521 1.636 3.552 1.00 94.00 82 GLY A CA 1
ATOM 675 C C . GLY A 1 82 ? 13.122 1.333 3.008 1.00 94.00 82 GLY A C 1
ATOM 676 O O . GLY A 1 82 ? 12.169 1.201 3.769 1.00 94.00 82 GLY A O 1
ATOM 677 N N . THR A 1 83 ? 13.001 1.122 1.697 1.00 94.75 83 THR A N 1
ATOM 678 C CA . THR A 1 83 ? 11.735 0.734 1.062 1.00 94.75 83 THR A CA 1
ATOM 679 C C . THR A 1 83 ? 11.326 -0.701 1.406 1.00 94.75 83 THR A C 1
ATOM 681 O O . THR A 1 83 ? 10.146 -0.965 1.631 1.00 94.75 83 THR A O 1
ATOM 684 N N . ILE A 1 84 ? 12.279 -1.637 1.485 1.00 94.00 84 ILE A N 1
ATOM 685 C CA . ILE A 1 84 ? 12.006 -3.010 1.945 1.00 94.00 84 ILE A CA 1
ATOM 686 C C . ILE A 1 84 ? 11.517 -3.001 3.398 1.00 94.00 84 ILE A C 1
ATOM 688 O O . ILE A 1 84 ? 10.562 -3.714 3.721 1.00 94.00 84 ILE A O 1
ATOM 692 N N . ASP A 1 85 ? 12.133 -2.185 4.252 1.00 94.62 85 ASP A N 1
ATOM 693 C CA . ASP A 1 85 ? 11.723 -2.029 5.648 1.00 94.62 85 ASP A CA 1
ATOM 694 C C . ASP A 1 85 ? 10.348 -1.358 5.762 1.00 94.62 85 ASP A C 1
ATOM 696 O O . ASP A 1 85 ? 9.520 -1.781 6.565 1.00 94.62 85 ASP A O 1
ATOM 700 N N . LEU A 1 86 ? 10.033 -0.394 4.893 1.00 95.38 86 LEU A N 1
ATOM 701 C CA . LEU A 1 86 ? 8.706 0.221 4.828 1.00 95.38 86 LEU A CA 1
ATOM 702 C C . LEU A 1 86 ? 7.615 -0.796 4.453 1.00 95.38 86 LEU A C 1
ATOM 704 O O . LEU A 1 86 ? 6.552 -0.828 5.074 1.00 95.38 86 LEU A O 1
ATOM 708 N N . ILE A 1 87 ? 7.885 -1.675 3.478 1.00 95.56 87 ILE A N 1
ATOM 709 C CA . ILE A 1 87 ? 6.977 -2.784 3.139 1.00 95.56 87 ILE A CA 1
ATOM 710 C C . ILE A 1 87 ? 6.80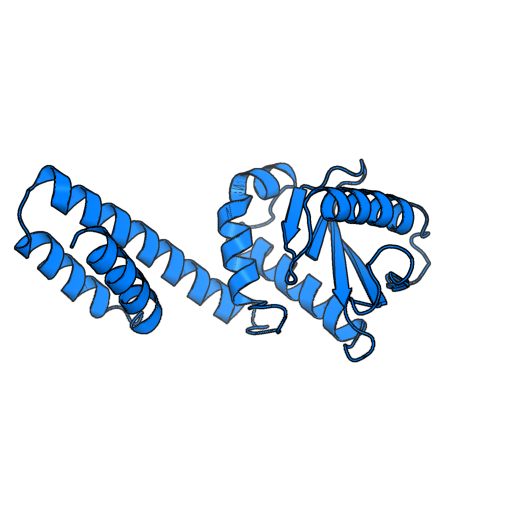0 -3.711 4.354 1.00 95.56 87 ILE A C 1
ATOM 712 O O . ILE A 1 87 ? 5.685 -4.152 4.635 1.00 95.56 87 ILE A O 1
ATOM 716 N N . GLN A 1 88 ? 7.877 -3.989 5.095 1.00 94.19 88 GLN A N 1
ATOM 717 C CA . GLN A 1 88 ? 7.823 -4.806 6.307 1.00 94.19 88 GLN A CA 1
ATOM 718 C C . GLN A 1 88 ? 6.950 -4.161 7.393 1.00 94.19 88 GLN A C 1
ATOM 720 O O . GLN A 1 88 ? 6.118 -4.858 7.972 1.00 94.19 88 GLN A O 1
ATOM 725 N N . VAL A 1 89 ? 7.093 -2.855 7.641 1.00 95.56 89 VAL A N 1
ATOM 726 C CA . VAL A 1 89 ? 6.251 -2.098 8.584 1.00 95.56 89 VAL A CA 1
ATOM 727 C C . VAL A 1 89 ? 4.782 -2.173 8.176 1.00 95.56 89 VAL A C 1
ATOM 729 O O . VAL A 1 89 ? 3.925 -2.424 9.025 1.00 95.56 89 VAL A O 1
ATOM 732 N N . PHE A 1 90 ? 4.479 -2.023 6.884 1.00 95.56 90 PHE A N 1
ATOM 733 C CA . PHE A 1 90 ? 3.110 -2.124 6.381 1.00 95.56 90 PHE A CA 1
ATOM 734 C C . PHE A 1 90 ? 2.502 -3.504 6.651 1.00 95.56 90 PHE A C 1
ATOM 736 O O . PHE A 1 90 ? 1.435 -3.596 7.258 1.00 95.56 90 PHE A O 1
ATOM 743 N N . VAL A 1 91 ? 3.207 -4.580 6.286 1.00 93.75 91 VAL A N 1
ATOM 744 C CA . VAL A 1 91 ? 2.737 -5.959 6.508 1.00 93.75 91 VAL A CA 1
ATOM 745 C C . VAL A 1 91 ? 2.587 -6.259 8.003 1.00 93.75 91 VAL A C 1
ATOM 747 O O . VAL A 1 91 ? 1.563 -6.793 8.417 1.00 93.75 91 VAL A O 1
ATOM 750 N N . GLN A 1 92 ? 3.552 -5.856 8.836 1.00 93.44 92 GLN A N 1
ATOM 751 C CA . GLN A 1 92 ? 3.478 -6.038 10.292 1.00 93.44 92 GLN A CA 1
ATOM 752 C C . GLN A 1 92 ? 2.300 -5.297 10.919 1.00 93.44 92 GLN A C 1
ATOM 754 O O . GLN A 1 92 ? 1.673 -5.803 11.849 1.00 93.44 92 GLN A O 1
ATOM 759 N N . THR A 1 93 ? 1.999 -4.098 10.429 1.00 94.12 93 THR A N 1
ATOM 760 C CA . THR A 1 93 ? 0.869 -3.314 10.928 1.00 94.12 93 THR A CA 1
ATOM 761 C C . THR A 1 93 ? -0.453 -3.975 10.551 1.00 94.12 93 THR A C 1
ATOM 763 O O . THR A 1 93 ? -1.330 -4.099 11.402 1.00 94.12 93 THR A O 1
ATOM 766 N N . ILE A 1 94 ? -0.578 -4.485 9.322 1.00 93.44 94 ILE A N 1
ATOM 767 C CA . ILE A 1 94 ? -1.747 -5.264 8.889 1.00 93.44 94 ILE A CA 1
ATOM 768 C C . ILE A 1 94 ? -1.917 -6.518 9.761 1.00 93.44 94 ILE A C 1
ATOM 770 O O . ILE A 1 94 ? -3.013 -6.758 10.271 1.00 93.44 94 ILE A O 1
ATOM 774 N N . ASP A 1 95 ? -0.845 -7.283 9.987 1.00 91.38 95 ASP A N 1
ATOM 775 C CA . ASP A 1 95 ? -0.888 -8.478 10.841 1.00 91.38 95 ASP A CA 1
ATOM 776 C C . ASP A 1 95 ? -1.282 -8.141 12.283 1.00 91.38 95 ASP A C 1
ATOM 778 O O . ASP A 1 95 ? -2.027 -8.892 12.914 1.00 91.38 95 ASP A O 1
ATOM 782 N N . LYS A 1 96 ? -0.849 -6.983 12.795 1.00 90.69 96 LYS A N 1
ATOM 783 C CA . LYS A 1 96 ? -1.246 -6.486 14.117 1.00 90.69 96 LYS A CA 1
ATOM 784 C C . LYS A 1 96 ? -2.721 -6.078 14.176 1.00 90.69 96 LYS A C 1
ATOM 786 O O . LYS A 1 96 ? -3.362 -6.315 15.196 1.00 90.69 96 LYS A O 1
ATOM 791 N N . CYS A 1 97 ? -3.260 -5.486 13.109 1.00 89.25 97 CYS A N 1
ATOM 792 C CA . CYS A 1 97 ? -4.662 -5.069 13.036 1.00 89.25 97 CYS A CA 1
ATOM 793 C C . CYS A 1 97 ? -5.634 -6.248 12.881 1.00 89.25 97 CYS A C 1
ATOM 795 O O . CYS A 1 97 ? -6.730 -6.204 13.437 1.00 89.25 97 CYS A O 1
ATOM 797 N N . PHE A 1 98 ? -5.261 -7.284 12.120 1.00 88.50 98 PHE A N 1
ATOM 798 C CA . PHE A 1 98 ? -6.196 -8.336 11.691 1.00 88.50 98 PHE A CA 1
ATOM 799 C C . PHE A 1 98 ? -5.821 -9.760 12.113 1.00 88.50 98 PHE A C 1
ATOM 801 O O . PHE A 1 98 ? -6.566 -10.677 11.786 1.00 88.50 98 PHE A O 1
ATOM 808 N N . ALA A 1 99 ? -4.728 -9.946 12.861 1.00 84.38 99 ALA A N 1
ATOM 809 C CA . ALA A 1 99 ? -4.278 -11.229 13.406 1.00 84.38 99 ALA A CA 1
ATOM 810 C C . ALA A 1 99 ? -4.121 -12.339 12.343 1.00 84.38 99 ALA A C 1
ATOM 812 O O . ALA A 1 99 ? -4.884 -13.302 12.323 1.00 84.38 99 ALA A O 1
ATOM 813 N N . ASN A 1 100 ? -3.070 -12.231 11.518 1.00 81.38 100 ASN A N 1
ATOM 814 C CA . ASN A 1 100 ? -2.737 -13.134 10.401 1.00 81.38 100 ASN A CA 1
ATOM 815 C C . ASN A 1 100 ? -3.786 -13.120 9.282 1.00 81.38 100 ASN A C 1
ATOM 817 O O . ASN A 1 100 ? -4.551 -14.069 9.100 1.00 81.38 100 ASN A O 1
ATOM 821 N N . ILE A 1 101 ? -3.792 -12.037 8.508 1.00 87.00 101 ILE A N 1
ATOM 822 C CA . ILE A 1 101 ? -4.752 -11.851 7.422 1.00 87.00 101 ILE A CA 1
ATOM 823 C C . ILE A 1 101 ? -4.514 -12.846 6.273 1.00 87.00 101 ILE A C 1
ATOM 825 O O . ILE A 1 101 ? -3.378 -13.116 5.874 1.00 87.00 101 ILE A O 1
ATOM 829 N N . THR A 1 102 ? -5.591 -13.373 5.691 1.00 88.88 102 THR A N 1
ATOM 830 C CA . THR A 1 102 ? -5.516 -14.165 4.450 1.00 88.88 102 THR A CA 1
ATOM 831 C C . THR A 1 102 ? -5.594 -13.284 3.194 1.00 88.88 102 THR A C 1
ATOM 833 O O . THR A 1 102 ? -6.064 -12.151 3.248 1.00 88.88 102 THR A O 1
ATOM 836 N N . GLU A 1 103 ? -5.196 -13.797 2.019 1.00 87.56 103 GLU A N 1
ATOM 837 C CA . GLU A 1 103 ? -5.359 -13.062 0.743 1.00 87.56 103 GLU A CA 1
ATOM 838 C C . GLU A 1 103 ? -6.822 -12.654 0.489 1.00 87.56 103 GLU A C 1
ATOM 840 O O . GLU A 1 103 ? -7.073 -11.569 -0.030 1.00 87.56 103 GLU A O 1
ATOM 845 N N . CYS A 1 104 ? -7.788 -13.499 0.871 1.00 87.94 104 CYS A N 1
ATOM 846 C CA . CYS A 1 104 ? -9.214 -13.208 0.713 1.00 87.94 104 CYS A CA 1
ATOM 847 C C . CYS A 1 104 ? -9.644 -12.032 1.602 1.00 87.94 104 CYS A C 1
ATOM 849 O O . CYS A 1 104 ? -10.218 -11.060 1.114 1.00 87.94 104 CYS A O 1
ATOM 851 N N . GLU A 1 105 ? -9.283 -12.076 2.887 1.00 88.94 105 GLU A N 1
ATOM 852 C CA . GLU A 1 105 ? -9.592 -10.997 3.829 1.00 88.94 105 GLU A CA 1
ATOM 853 C C . GLU A 1 105 ? -8.878 -9.691 3.488 1.00 88.94 105 GLU A C 1
ATOM 855 O O . GLU A 1 105 ? -9.415 -8.618 3.741 1.00 88.94 105 GLU A O 1
ATOM 860 N N . PHE A 1 106 ? -7.685 -9.763 2.894 1.00 90.75 106 PHE A N 1
ATOM 861 C CA . PHE A 1 106 ? -6.968 -8.581 2.428 1.00 90.75 106 PHE A CA 1
ATOM 862 C C . PHE A 1 106 ? -7.765 -7.823 1.355 1.00 90.75 106 PHE A C 1
ATOM 864 O O . PHE A 1 106 ? -7.784 -6.596 1.344 1.00 90.75 106 PHE A O 1
ATOM 871 N N . VAL A 1 107 ? -8.459 -8.540 0.469 1.00 89.12 107 VAL A N 1
ATOM 872 C CA . VAL A 1 107 ? -9.337 -7.920 -0.535 1.00 89.12 107 VAL A CA 1
ATOM 873 C C . VAL A 1 107 ? -10.631 -7.420 0.096 1.00 89.12 107 VAL A C 1
ATOM 875 O O . VAL A 1 107 ? -11.116 -6.362 -0.282 1.00 89.12 107 VAL A O 1
ATOM 878 N N . GLU A 1 108 ? -11.190 -8.155 1.057 1.00 89.56 108 GLU A N 1
ATOM 879 C CA . GLU A 1 108 ? -12.428 -7.768 1.742 1.00 89.56 108 GLU A CA 1
ATOM 880 C C . GLU A 1 108 ? -12.250 -6.494 2.583 1.00 89.56 108 GLU A C 1
ATOM 882 O O . GLU A 1 108 ? -13.115 -5.621 2.589 1.00 89.56 108 GLU A O 1
ATOM 887 N N . LYS A 1 109 ? -11.098 -6.352 3.246 1.00 90.12 109 LYS A N 1
ATOM 888 C CA . LYS A 1 109 ? -10.780 -5.257 4.174 1.00 90.12 109 LYS A CA 1
ATOM 889 C C . LYS A 1 109 ? -9.989 -4.117 3.516 1.00 90.12 109 LYS A C 1
ATOM 891 O O . LYS A 1 109 ? -9.217 -3.415 4.176 1.00 90.12 109 LYS A O 1
ATOM 896 N N . PHE A 1 110 ? -10.147 -3.929 2.201 1.00 89.94 110 PHE A N 1
ATOM 897 C CA . PHE A 1 110 ? -9.337 -2.987 1.421 1.0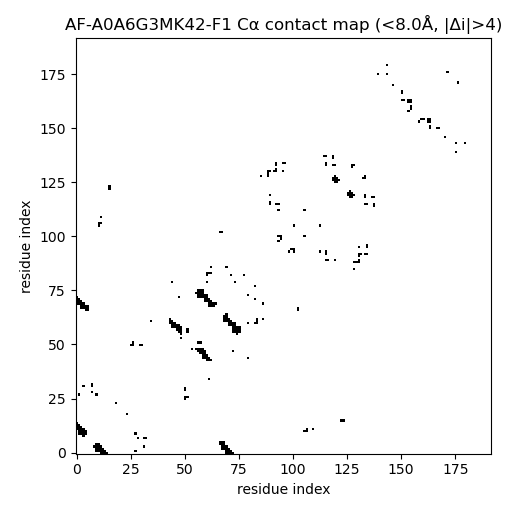0 89.94 110 PHE A CA 1
ATOM 898 C C . PHE A 1 110 ? -9.431 -1.546 1.944 1.00 89.94 110 PHE A C 1
ATOM 900 O O . PHE A 1 110 ? -8.418 -0.854 1.989 1.00 89.94 110 PHE A O 1
ATOM 907 N N . GLU A 1 111 ? -10.610 -1.101 2.392 1.00 90.31 111 GLU A N 1
ATOM 908 C CA . GLU A 1 111 ? -10.807 0.242 2.955 1.00 90.31 111 GLU A CA 1
ATOM 909 C C . GLU A 1 111 ? -9.966 0.456 4.216 1.00 90.31 111 GLU A C 1
ATOM 911 O O . GLU A 1 111 ? -9.267 1.461 4.336 1.00 90.31 111 GLU A O 1
ATOM 916 N N . GLN A 1 112 ? -9.968 -0.517 5.134 1.00 91.31 112 GLN A N 1
ATOM 917 C CA . GLN A 1 112 ? -9.160 -0.422 6.347 1.00 91.31 112 GLN A CA 1
ATOM 918 C C . GLN A 1 112 ? -7.664 -0.478 6.034 1.00 91.31 112 GLN A C 1
ATOM 920 O O . GLN A 1 112 ? -6.874 0.221 6.663 1.00 91.31 112 GLN A O 1
ATOM 925 N N . ILE A 1 113 ? -7.271 -1.263 5.031 1.00 94.06 113 ILE A N 1
ATOM 926 C CA . ILE A 1 113 ? -5.883 -1.330 4.568 1.00 94.06 113 ILE A CA 1
ATOM 927 C C . ILE A 1 113 ? -5.445 -0.003 3.933 1.00 94.06 113 ILE A C 1
ATOM 929 O O . ILE A 1 113 ? -4.304 0.407 4.141 1.00 94.06 113 ILE A O 1
ATOM 933 N N . TYR A 1 114 ? -6.332 0.706 3.222 1.00 93.50 114 TYR A N 1
ATOM 934 C CA . TYR A 1 114 ? -6.047 2.066 2.752 1.00 93.50 114 TYR A CA 1
ATOM 935 C C . TYR A 1 114 ? -5.824 3.032 3.916 1.00 93.50 114 TYR A C 1
ATOM 937 O O . TYR A 1 114 ? -4.865 3.794 3.856 1.00 93.50 114 TYR A O 1
ATOM 945 N N . TYR A 1 115 ? -6.624 2.967 4.986 1.00 91.94 115 TYR A N 1
ATOM 946 C CA . TYR A 1 115 ? -6.385 3.799 6.173 1.00 91.94 115 TYR A CA 1
ATOM 947 C C . TYR A 1 115 ? -5.037 3.500 6.830 1.00 91.94 115 TYR A C 1
ATOM 949 O O . TYR A 1 115 ? -4.298 4.421 7.157 1.00 91.94 115 TYR A O 1
ATOM 957 N N . ILE A 1 116 ? -4.673 2.221 6.960 1.00 93.88 116 ILE A N 1
ATOM 958 C CA . ILE A 1 116 ? -3.354 1.832 7.479 1.00 93.88 116 ILE A CA 1
ATOM 959 C C . ILE A 1 116 ? -2.236 2.374 6.581 1.00 93.88 116 ILE A C 1
ATOM 961 O O . ILE A 1 116 ? -1.235 2.879 7.083 1.00 93.88 116 ILE A O 1
ATOM 965 N N . LEU A 1 117 ? -2.385 2.280 5.256 1.00 95.06 117 LEU A N 1
ATOM 966 C CA . LEU A 1 117 ? -1.384 2.802 4.328 1.00 95.06 117 LEU A CA 1
ATOM 967 C C . LEU A 1 117 ? -1.268 4.327 4.407 1.00 95.06 117 LEU A C 1
ATOM 969 O O . LEU A 1 117 ? -0.155 4.840 4.329 1.00 95.06 117 LEU A O 1
ATOM 973 N N . ASP A 1 118 ? -2.386 5.033 4.550 1.00 93.12 118 ASP A N 1
ATOM 974 C CA . ASP A 1 118 ? -2.413 6.494 4.623 1.00 93.12 118 ASP A CA 1
ATOM 975 C C . ASP A 1 118 ? -1.783 7.024 5.924 1.00 93.12 118 ASP A C 1
ATOM 977 O O . ASP A 1 118 ? -1.234 8.120 5.915 1.00 93.12 118 ASP A O 1
ATOM 981 N N . GLU A 1 119 ? -1.741 6.235 7.003 1.00 93.12 119 GLU A N 1
ATOM 982 C CA . GLU A 1 119 ? -0.930 6.562 8.188 1.00 93.12 119 GLU A CA 1
ATOM 983 C C . GLU A 1 119 ? 0.579 6.403 7.942 1.00 93.12 119 GLU A C 1
ATOM 985 O O . GLU A 1 119 ? 1.391 7.119 8.525 1.00 93.12 119 GLU A O 1
ATOM 990 N N . ILE A 1 120 ? 0.978 5.474 7.070 1.00 94.69 120 ILE A N 1
ATOM 991 C CA . ILE A 1 120 ? 2.393 5.193 6.786 1.00 94.69 120 ILE A CA 1
ATOM 992 C C . ILE A 1 120 ? 2.942 6.149 5.729 1.00 94.69 120 ILE A C 1
ATOM 994 O O . ILE A 1 120 ? 4.072 6.619 5.847 1.00 94.69 120 ILE A O 1
ATOM 998 N N . ILE A 1 121 ? 2.176 6.417 4.670 1.00 94.62 121 ILE A N 1
ATOM 999 C CA . ILE A 1 121 ? 2.620 7.199 3.516 1.00 94.62 121 ILE A CA 1
ATOM 1000 C C . ILE A 1 121 ? 1.544 8.209 3.128 1.00 94.62 121 ILE A C 1
ATOM 1002 O O . ILE A 1 121 ? 0.485 7.846 2.610 1.00 94.62 121 ILE A O 1
ATOM 1006 N N . ILE A 1 122 ? 1.883 9.492 3.239 1.00 92.06 122 ILE A N 1
ATOM 1007 C CA . ILE A 1 122 ? 1.016 10.605 2.848 1.00 92.06 122 ILE A CA 1
ATOM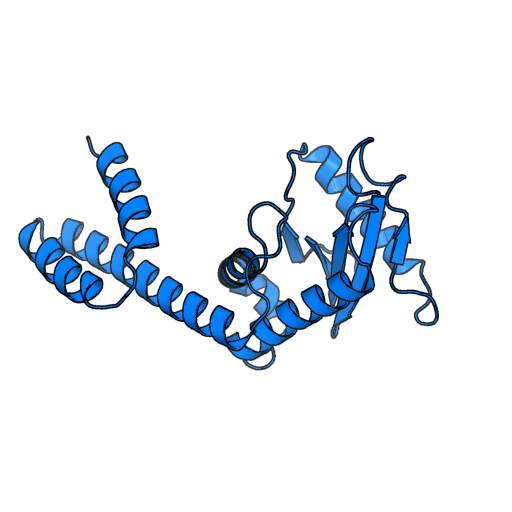 1008 C C . ILE A 1 122 ? 1.648 11.311 1.655 1.00 92.06 122 ILE A C 1
ATOM 1010 O O . ILE A 1 122 ? 2.788 11.761 1.719 1.00 92.06 122 ILE A O 1
ATOM 1014 N N . ASN A 1 123 ? 0.907 11.420 0.548 1.00 89.19 123 ASN A N 1
ATOM 1015 C CA . ASN A 1 123 ? 1.360 12.094 -0.678 1.00 89.19 123 ASN A CA 1
ATOM 1016 C C . ASN A 1 123 ? 2.728 11.603 -1.199 1.00 89.19 123 ASN A C 1
ATOM 1018 O O . ASN A 1 123 ? 3.495 12.374 -1.766 1.00 89.19 123 ASN A O 1
ATOM 1022 N N . GLY A 1 124 ? 3.038 10.319 -1.001 1.00 88.19 124 GLY A N 1
ATOM 1023 C CA . GLY A 1 124 ? 4.303 9.715 -1.426 1.00 88.19 124 GLY A CA 1
ATOM 1024 C C . GLY A 1 124 ? 5.475 9.937 -0.467 1.00 88.19 124 GLY A C 1
ATOM 1025 O O . GLY A 1 124 ? 6.572 9.482 -0.767 1.00 88.19 124 GLY A O 1
ATOM 1026 N N . ILE A 1 125 ? 5.252 10.583 0.680 1.00 90.62 125 ILE A N 1
ATOM 1027 C CA . ILE A 1 125 ? 6.254 10.798 1.728 1.00 90.62 125 ILE A CA 1
ATOM 1028 C C . ILE A 1 125 ? 5.956 9.862 2.898 1.00 90.62 125 ILE A C 1
ATOM 1030 O O . ILE A 1 125 ? 4.799 9.698 3.290 1.00 90.62 125 ILE A O 1
ATOM 1034 N N . VAL A 1 126 ? 7.000 9.261 3.467 1.00 93.88 126 VAL A N 1
ATOM 1035 C CA . VAL A 1 126 ? 6.887 8.437 4.677 1.00 93.88 126 VAL A CA 1
ATOM 1036 C C . VAL A 1 126 ? 6.499 9.326 5.860 1.00 93.88 126 VAL A C 1
ATOM 1038 O O . VAL A 1 126 ? 7.187 10.301 6.157 1.00 93.88 126 VAL A O 1
ATOM 1041 N N . HIS A 1 127 ? 5.389 8.993 6.514 1.00 93.69 127 HIS A N 1
ATOM 1042 C CA . HIS A 1 127 ? 4.840 9.730 7.646 1.00 93.69 127 HIS A CA 1
ATOM 1043 C C . HIS A 1 127 ? 5.157 9.039 8.975 1.00 93.69 127 HIS A C 1
ATOM 1045 O O . HIS A 1 127 ? 5.894 9.595 9.786 1.00 93.69 127 HIS A O 1
ATOM 1051 N N . GLU A 1 128 ? 4.659 7.818 9.172 1.00 92.94 128 GLU A N 1
ATOM 1052 C CA . GLU A 1 128 ? 4.871 7.032 10.387 1.00 92.94 128 GLU A CA 1
ATOM 1053 C C . GLU A 1 128 ? 5.463 5.655 10.054 1.00 92.94 128 GLU A C 1
ATOM 1055 O O . GLU A 1 128 ? 5.129 5.026 9.051 1.00 92.94 128 GLU A O 1
ATOM 1060 N N . THR A 1 129 ? 6.364 5.180 10.915 1.00 94.38 129 THR A N 1
ATOM 1061 C CA . THR A 1 129 ? 7.088 3.908 10.742 1.00 94.38 129 THR A CA 1
ATOM 1062 C C . THR A 1 129 ? 6.914 2.951 11.919 1.00 94.38 129 THR A C 1
ATOM 1064 O O . THR A 1 129 ? 7.298 1.788 11.819 1.00 94.38 129 THR A O 1
ATOM 1067 N N . SER A 1 130 ? 6.325 3.402 13.032 1.00 93.44 130 SER A N 1
ATOM 1068 C CA . SER A 1 130 ? 6.055 2.580 14.211 1.00 93.44 130 SER A CA 1
ATOM 1069 C C . SER A 1 130 ? 4.718 1.837 14.083 1.00 93.44 130 SER A C 1
ATOM 1071 O O . SER A 1 130 ? 3.664 2.468 14.201 1.00 93.44 130 SER A O 1
ATOM 1073 N N . PRO A 1 131 ? 4.696 0.488 13.980 1.00 92.69 131 PRO A N 1
ATOM 1074 C CA . PRO A 1 131 ? 3.443 -0.280 13.915 1.00 92.69 131 PRO A CA 1
ATOM 1075 C C . PRO A 1 131 ? 2.530 -0.077 15.131 1.00 92.69 131 PRO A C 1
ATOM 1077 O O . PRO A 1 131 ? 1.338 -0.376 15.099 1.00 92.69 131 PRO A O 1
ATOM 1080 N N . THR A 1 132 ? 3.084 0.376 16.258 1.00 92.31 132 THR A N 1
ATOM 1081 C CA . THR A 1 132 ? 2.311 0.663 17.469 1.00 92.31 132 THR A CA 1
ATOM 1082 C C . THR A 1 132 ? 1.574 1.984 17.388 1.00 92.31 132 THR A C 1
ATOM 1084 O O . THR A 1 132 ? 0.397 2.011 17.746 1.00 92.31 132 THR A O 1
ATOM 1087 N N . GLU A 1 133 ? 2.220 3.034 16.887 1.00 92.38 133 GLU A N 1
ATOM 1088 C CA . GLU A 1 133 ? 1.562 4.333 16.753 1.00 92.38 133 GLU A CA 1
ATOM 1089 C C . GLU A 1 133 ? 0.548 4.303 15.604 1.00 92.38 133 GLU A C 1
ATOM 1091 O O . GLU A 1 133 ? -0.588 4.735 15.789 1.00 92.38 133 GLU A O 1
ATOM 1096 N N . ILE A 1 134 ? 0.885 3.640 14.488 1.00 92.38 134 ILE A N 1
ATOM 1097 C CA . ILE A 1 134 ? -0.044 3.447 13.363 1.00 92.38 134 ILE A CA 1
ATOM 1098 C C . ILE A 1 134 ? -1.310 2.717 13.819 1.00 92.38 134 ILE A C 1
ATOM 1100 O O . ILE A 1 134 ? -2.419 3.160 13.536 1.00 92.38 134 ILE A O 1
ATOM 1104 N N . TYR A 1 135 ? -1.169 1.618 14.569 1.00 91.94 135 TYR A N 1
ATOM 1105 C CA . TYR A 1 135 ? -2.317 0.871 15.092 1.00 91.94 135 TYR A CA 1
ATOM 1106 C C . TYR A 1 135 ? -3.213 1.742 15.982 1.00 91.94 135 TYR A C 1
ATOM 1108 O O . TYR A 1 135 ? -4.437 1.710 15.868 1.00 91.94 135 TYR A O 1
ATOM 1116 N N . LYS A 1 136 ? -2.608 2.539 16.865 1.00 91.62 136 LYS A N 1
ATOM 1117 C CA . LYS A 1 136 ? -3.336 3.441 17.760 1.00 91.62 136 LYS A CA 1
ATOM 1118 C C . LYS A 1 136 ? -4.110 4.504 16.974 1.00 91.62 136 LYS A C 1
ATOM 1120 O O . LYS A 1 136 ? -5.287 4.720 17.263 1.00 91.62 136 LYS A O 1
ATOM 1125 N N . ASN A 1 137 ? -3.484 5.122 15.973 1.00 88.88 137 ASN A N 1
ATOM 1126 C CA . ASN A 1 137 ? -4.136 6.114 15.119 1.00 88.88 137 ASN A CA 1
ATOM 1127 C C . ASN A 1 137 ? -5.259 5.493 14.285 1.00 88.88 137 ASN A C 1
ATOM 1129 O O . ASN A 1 137 ? -6.353 6.051 14.216 1.00 88.88 137 ASN A O 1
ATOM 1133 N N . PHE A 1 138 ? -5.024 4.308 13.723 1.00 88.88 138 PHE A N 1
ATOM 1134 C CA . PHE A 1 138 ? -6.020 3.543 12.980 1.00 88.88 138 PHE A CA 1
ATOM 1135 C C . PHE A 1 138 ? -7.271 3.262 13.825 1.00 88.88 138 PHE A C 1
ATOM 1137 O O . PHE A 1 138 ? -8.384 3.560 13.393 1.00 88.88 138 PHE A O 1
ATOM 1144 N N . VAL A 1 139 ? -7.109 2.767 15.058 1.00 88.12 139 VAL A N 1
ATOM 1145 C CA . VAL A 1 139 ? -8.238 2.522 15.975 1.00 88.12 139 VAL A CA 1
ATOM 1146 C C . VAL A 1 139 ? -8.987 3.819 16.287 1.00 88.12 139 VAL A C 1
ATOM 1148 O O . VAL A 1 139 ? -10.214 3.856 16.187 1.00 88.12 139 VAL A O 1
ATOM 1151 N N . ALA A 1 140 ? -8.266 4.902 16.592 1.00 85.25 140 ALA A N 1
ATOM 1152 C CA . ALA A 1 140 ? -8.878 6.203 16.859 1.00 85.25 140 ALA A CA 1
ATOM 1153 C C . ALA A 1 140 ? -9.686 6.724 15.654 1.00 85.25 140 ALA A C 1
ATOM 1155 O O . ALA A 1 140 ? -10.785 7.258 15.823 1.00 85.25 140 ALA A O 1
ATOM 1156 N N . GLN A 1 141 ? -9.186 6.534 14.430 1.00 80.62 141 GLN A N 1
ATOM 1157 C CA . GLN A 1 141 ? -9.902 6.901 13.207 1.00 80.62 141 GLN A CA 1
ATOM 1158 C C . GLN A 1 141 ? -11.145 6.042 12.973 1.00 80.62 141 GLN A C 1
ATOM 1160 O O . GLN A 1 141 ? -12.193 6.582 12.617 1.00 80.62 141 GLN A O 1
ATOM 1165 N N . MET A 1 142 ? -11.071 4.729 13.209 1.00 82.12 142 MET A N 1
ATOM 1166 C CA . MET A 1 142 ? -12.235 3.847 13.094 1.00 82.12 142 MET A CA 1
ATOM 1167 C C . MET A 1 142 ? -13.348 4.236 14.076 1.00 82.12 142 MET A C 1
ATOM 1169 O O . MET A 1 142 ? -14.525 4.267 13.705 1.00 82.12 142 MET A O 1
ATOM 1173 N N . GLU A 1 143 ? -12.989 4.571 15.318 1.00 81.12 143 GLU A N 1
ATOM 1174 C CA . GLU A 1 143 ? -13.939 5.064 16.319 1.00 81.12 143 GLU A CA 1
ATOM 1175 C C . GLU A 1 143 ? -14.552 6.405 15.903 1.00 81.12 143 GLU A C 1
ATOM 1177 O O . GLU A 1 143 ? -15.773 6.575 15.963 1.00 81.12 143 GLU A O 1
ATOM 1182 N N . ALA A 1 144 ? -13.734 7.342 15.415 1.00 76.06 144 ALA A N 1
ATOM 1183 C CA . ALA A 1 144 ? -14.209 8.632 14.925 1.00 76.06 144 ALA A CA 1
ATOM 1184 C C . ALA A 1 144 ? -15.185 8.476 13.746 1.00 76.06 144 ALA A C 1
ATOM 1186 O O . ALA A 1 144 ? -16.258 9.081 13.759 1.00 76.06 144 ALA A O 1
ATOM 1187 N N . ALA A 1 145 ? -14.870 7.626 12.765 1.00 74.81 145 ALA A N 1
ATOM 1188 C CA . ALA A 1 145 ? -15.735 7.364 11.616 1.00 74.81 145 ALA A CA 1
ATOM 1189 C C . ALA A 1 145 ? -17.093 6.781 12.045 1.00 74.81 145 ALA A C 1
ATOM 1191 O O . ALA A 1 145 ? -18.144 7.255 11.606 1.00 74.81 145 ALA A O 1
ATOM 1192 N N . ARG A 1 146 ? -17.090 5.811 12.971 1.00 74.50 146 ARG A N 1
ATOM 1193 C CA . ARG A 1 146 ? -18.320 5.239 13.541 1.00 74.50 146 ARG A CA 1
ATOM 1194 C C . ARG A 1 146 ? -19.167 6.302 14.240 1.00 74.50 146 ARG A C 1
ATOM 1196 O O . ARG A 1 146 ? -20.389 6.321 14.090 1.00 74.50 146 ARG A O 1
ATOM 1203 N N . ASN A 1 147 ? -18.522 7.193 14.985 1.00 72.06 147 ASN A N 1
ATOM 1204 C CA . ASN A 1 147 ? -19.199 8.256 15.712 1.00 72.06 147 ASN A CA 1
ATOM 1205 C C . ASN A 1 147 ? -19.837 9.292 14.775 1.00 72.06 147 ASN A C 1
ATOM 1207 O O . ASN A 1 147 ? -20.959 9.721 15.033 1.00 72.06 147 ASN A O 1
ATOM 1211 N N . VAL A 1 148 ? -19.185 9.649 13.664 1.00 70.62 148 VAL A N 1
ATOM 1212 C CA . VAL A 1 148 ? -19.759 10.552 12.647 1.00 70.62 148 VAL A CA 1
ATOM 1213 C C . VAL A 1 148 ? -21.038 9.965 12.046 1.00 70.62 148 VAL A C 1
ATOM 1215 O O . VAL A 1 148 ? -22.045 10.666 11.944 1.00 70.62 148 VAL A O 1
ATOM 1218 N N . VAL A 1 149 ? -21.037 8.671 11.706 1.00 70.50 149 VAL A N 1
ATOM 1219 C CA . VAL A 1 149 ? -22.233 7.984 11.183 1.00 70.50 149 VAL A CA 1
ATOM 1220 C C . VAL A 1 149 ? -23.351 7.967 12.223 1.00 70.50 149 VAL A C 1
ATOM 1222 O O . VAL A 1 149 ? -24.504 8.239 11.890 1.00 70.50 149 VAL A O 1
ATOM 1225 N N . LEU A 1 150 ? -23.020 7.699 13.489 1.00 69.75 150 LEU A N 1
ATOM 1226 C CA . LEU A 1 150 ? -23.995 7.700 14.577 1.00 69.75 150 LEU A CA 1
ATOM 1227 C C . LEU A 1 150 ? -24.614 9.089 14.783 1.00 69.75 150 LEU A C 1
ATOM 1229 O O . LEU A 1 150 ? -25.830 9.198 14.914 1.00 69.75 150 LEU A O 1
ATOM 1233 N N . ILE A 1 151 ? -23.802 10.150 14.759 1.00 69.50 151 ILE A N 1
ATOM 1234 C CA . ILE A 1 151 ? -24.280 11.535 14.860 1.00 69.50 151 ILE A CA 1
ATOM 1235 C C . ILE A 1 151 ? -25.199 11.870 13.682 1.00 69.50 151 ILE A C 1
ATOM 1237 O O . ILE A 1 151 ? -26.281 12.416 13.891 1.00 69.50 151 ILE A O 1
ATOM 1241 N N . HIS A 1 152 ? -24.813 11.506 12.457 1.00 68.38 152 HIS A N 1
ATOM 1242 C CA . HIS A 1 152 ? -25.637 11.723 11.270 1.00 68.38 152 HIS A CA 1
ATOM 1243 C C . HIS A 1 152 ? -26.981 10.983 11.358 1.00 68.38 152 HIS A C 1
ATOM 1245 O O . HIS A 1 152 ? -28.031 11.559 11.078 1.00 68.38 152 HIS A O 1
ATOM 1251 N N . PHE A 1 153 ? -26.963 9.731 11.819 1.00 72.31 153 PHE A N 1
ATOM 1252 C CA . PHE A 1 153 ? -28.166 8.931 12.029 1.00 72.31 153 PHE A CA 1
ATOM 1253 C C . PHE A 1 153 ? -29.090 9.546 13.093 1.00 72.31 153 PHE A C 1
ATOM 1255 O O . PHE A 1 153 ? -30.288 9.699 12.856 1.00 72.31 153 PHE A O 1
ATOM 1262 N N . ILE A 1 154 ? -28.543 9.964 14.241 1.00 67.62 154 ILE A N 1
ATOM 1263 C CA . ILE A 1 154 ? -29.304 10.655 15.295 1.00 67.62 154 ILE A CA 1
ATOM 1264 C C . ILE A 1 154 ? -29.906 11.950 14.749 1.00 67.62 154 ILE A C 1
ATOM 1266 O O . ILE A 1 154 ? -31.085 12.213 14.979 1.00 67.62 154 ILE A O 1
ATOM 1270 N N . TYR A 1 155 ? -29.135 12.735 13.996 1.00 67.31 155 TYR A N 1
ATOM 1271 C CA . TYR A 1 155 ? -29.591 13.995 13.417 1.00 67.31 155 TYR A CA 1
ATOM 1272 C C . TYR A 1 155 ? -30.789 13.799 12.480 1.00 67.31 155 TYR A C 1
ATOM 1274 O O . TYR A 1 155 ? -31.790 14.502 12.610 1.00 67.31 155 TYR A O 1
ATOM 1282 N N . ILE A 1 156 ? -30.723 12.802 11.591 1.00 70.31 156 ILE A N 1
ATOM 1283 C CA . ILE A 1 156 ? -31.810 12.484 10.654 1.00 70.31 156 ILE A CA 1
ATOM 1284 C C . ILE A 1 156 ? -33.059 11.990 11.390 1.00 70.31 156 ILE A C 1
ATOM 1286 O O . ILE A 1 156 ? -34.166 12.415 11.066 1.00 70.31 156 ILE A O 1
ATOM 1290 N N . HIS A 1 157 ? -32.905 11.092 12.365 1.00 65.44 157 HIS A N 1
ATOM 1291 C CA . HIS A 1 157 ? -34.053 10.432 12.991 1.00 65.44 157 HIS A CA 1
ATOM 1292 C C . HIS A 1 157 ? -34.699 11.229 14.123 1.00 65.44 157 HIS A C 1
ATOM 1294 O O . HIS A 1 157 ? -35.896 11.077 14.357 1.00 65.44 157 HIS A O 1
ATOM 1300 N N . THR A 1 158 ? -33.935 12.059 14.835 1.00 66.62 158 THR A N 1
ATOM 1301 C CA . THR A 1 158 ? -34.460 12.845 15.962 1.00 66.62 158 THR A CA 1
ATOM 1302 C C . THR A 1 158 ? -34.777 14.288 15.584 1.00 66.62 158 THR A C 1
ATOM 1304 O O . THR A 1 158 ? -35.615 14.900 16.235 1.00 66.62 158 THR A O 1
ATOM 1307 N N . GLY A 1 159 ? -34.134 14.846 14.549 1.00 58.19 159 GLY A N 1
ATOM 1308 C CA . GLY A 1 159 ? -34.301 16.246 14.143 1.00 58.19 159 GLY A CA 1
ATOM 1309 C C . GLY A 1 159 ? -33.761 17.273 15.150 1.00 58.19 159 GLY A C 1
ATOM 1310 O O . GLY A 1 159 ? -33.935 18.474 14.948 1.00 58.19 159 GLY A O 1
ATOM 1311 N N . ILE A 1 160 ? -33.108 16.830 16.229 1.00 60.44 160 ILE A N 1
ATOM 1312 C CA . ILE A 1 160 ? -32.653 17.686 17.329 1.00 60.44 160 ILE A CA 1
ATOM 1313 C C . ILE A 1 160 ? -31.146 17.931 17.184 1.00 60.44 160 ILE A C 1
ATOM 1315 O O . ILE A 1 160 ? -30.327 17.051 17.460 1.00 60.44 160 ILE A O 1
ATOM 1319 N N . LYS A 1 161 ? -30.779 19.157 16.785 1.00 57.81 161 LYS A N 1
ATOM 1320 C CA . LYS A 1 161 ? -29.385 19.644 16.738 1.00 57.81 161 LYS A CA 1
ATOM 1321 C C . LYS A 1 161 ? -28.662 19.485 18.081 1.00 57.81 161 LYS A C 1
ATOM 1323 O O . LYS A 1 161 ? -27.501 19.084 18.103 1.00 57.81 161 LYS A O 1
ATOM 1328 N N . ASP A 1 162 ? -29.372 19.688 19.187 1.00 57.50 162 ASP A N 1
ATOM 1329 C CA . ASP A 1 162 ? -28.797 19.686 20.537 1.00 57.50 162 ASP A CA 1
ATOM 1330 C C . ASP A 1 162 ? -28.279 18.302 20.979 1.00 57.50 162 ASP A C 1
ATOM 1332 O O . ASP A 1 162 ? -27.257 18.199 21.655 1.00 57.50 162 ASP A O 1
ATOM 1336 N N . ALA A 1 163 ? -28.929 17.210 20.552 1.00 54.94 163 ALA A N 1
ATOM 1337 C CA . ALA A 1 163 ? -28.495 15.844 20.866 1.00 54.94 163 ALA A CA 1
ATOM 1338 C C . ALA A 1 163 ? -27.235 15.445 20.078 1.00 54.94 163 ALA A C 1
ATOM 1340 O O . ALA A 1 163 ? -26.366 14.727 20.587 1.00 54.94 163 ALA A O 1
ATOM 1341 N N . ALA A 1 164 ? -27.108 15.947 18.845 1.00 55.44 164 ALA A N 1
ATOM 1342 C CA . ALA A 1 164 ? -25.886 15.819 18.064 1.00 55.44 164 ALA A CA 1
ATOM 1343 C C . ALA A 1 164 ? -24.736 16.598 18.728 1.00 55.44 164 ALA A C 1
ATOM 1345 O O . ALA A 1 164 ? -23.650 16.044 18.879 1.00 55.44 164 ALA A O 1
ATOM 1346 N N . GLU A 1 165 ? -24.971 17.830 19.197 1.00 58.72 165 GLU A N 1
ATOM 1347 C CA . GLU A 1 165 ? -23.961 18.655 19.885 1.00 58.72 165 GLU A CA 1
ATOM 1348 C C . GLU A 1 165 ? -23.461 18.064 21.207 1.00 58.72 165 GLU A C 1
ATOM 1350 O O . GLU A 1 165 ? -22.258 18.099 21.480 1.00 58.72 165 GLU A O 1
ATOM 1355 N N . ASP A 1 166 ? -24.340 17.454 22.000 1.00 61.56 166 ASP A N 1
ATOM 1356 C CA . ASP A 1 166 ? -23.950 16.828 23.268 1.00 61.56 166 ASP A CA 1
ATOM 1357 C C . ASP A 1 166 ? -23.118 15.547 23.047 1.00 61.56 166 ASP A C 1
ATOM 1359 O O . ASP A 1 166 ? -22.150 15.261 23.763 1.00 61.56 166 ASP A O 1
ATOM 1363 N N . THR A 1 167 ? -23.422 14.815 21.970 1.00 58.78 167 THR A N 1
ATOM 1364 C CA . THR A 1 167 ? -22.609 13.679 21.511 1.00 58.78 167 THR A CA 1
ATOM 1365 C C . THR A 1 167 ? -21.255 14.163 20.967 1.00 58.78 167 THR A C 1
ATOM 1367 O O . THR A 1 167 ? -20.217 13.590 21.301 1.00 58.78 167 THR A O 1
ATOM 1370 N N . MET A 1 168 ? -21.232 15.276 20.220 1.00 57.03 168 MET A N 1
ATOM 1371 C CA . MET A 1 168 ? -20.008 15.915 19.713 1.00 57.03 168 MET A CA 1
ATOM 1372 C C . MET A 1 168 ? -19.084 16.406 20.841 1.00 57.03 168 MET A C 1
ATOM 1374 O O . MET A 1 168 ? -17.875 16.176 20.777 1.00 57.03 168 MET A O 1
ATOM 1378 N N . LYS A 1 169 ? -19.620 17.001 21.919 1.00 59.97 169 LYS A N 1
ATOM 1379 C CA . LYS A 1 169 ? -18.827 17.402 23.100 1.00 59.97 169 LYS A CA 1
ATOM 1380 C C . LYS A 1 169 ? -18.165 16.209 23.791 1.00 59.97 169 LYS A C 1
ATOM 1382 O O . LYS A 1 169 ? -16.975 16.278 24.114 1.00 59.97 169 LYS A O 1
ATOM 1387 N N . LYS A 1 170 ? -18.882 15.091 23.950 1.00 60.25 170 LYS A N 1
ATOM 1388 C CA . LYS A 1 170 ? -18.316 13.845 24.503 1.00 60.25 170 LYS A CA 1
ATOM 1389 C C . LYS A 1 170 ? -17.189 13.277 23.636 1.00 60.25 170 LYS A C 1
ATOM 1391 O O . LYS A 1 170 ? -16.196 12.809 24.181 1.00 60.25 170 LYS A O 1
ATOM 1396 N N . ILE A 1 171 ? -17.293 13.386 22.310 1.00 56.06 171 ILE A N 1
ATOM 1397 C CA . ILE A 1 171 ? -16.259 12.911 21.374 1.00 56.06 171 ILE A CA 1
ATOM 1398 C C . ILE A 1 171 ? -15.046 13.852 21.341 1.00 56.06 171 ILE A C 1
ATOM 1400 O O . ILE A 1 171 ? -13.921 13.374 21.321 1.00 56.06 171 ILE A O 1
ATOM 1404 N N . SER A 1 172 ? -15.233 15.174 21.432 1.00 52.69 172 SER A N 1
ATOM 1405 C CA . SER A 1 172 ? -14.126 16.154 21.490 1.00 52.69 172 SER A CA 1
ATOM 1406 C C . SER A 1 172 ? -13.258 16.065 22.758 1.00 52.69 172 SER A C 1
ATOM 1408 O O . SER A 1 172 ? -12.162 16.623 22.813 1.00 52.69 172 SER A O 1
ATOM 1410 N N . SER A 1 173 ? -13.752 15.351 23.775 1.00 51.78 173 SER A N 1
ATOM 1411 C CA . SER A 1 173 ? -13.012 15.012 24.997 1.00 51.78 173 SER A CA 1
ATOM 1412 C C . SER A 1 173 ? -12.029 13.850 24.774 1.00 51.78 173 SER A C 1
ATOM 1414 O O . SER A 1 173 ? -11.121 13.645 25.575 1.00 51.78 173 SER A O 1
ATOM 1416 N N . ILE A 1 174 ? -12.195 13.107 23.674 1.00 52.84 174 ILE A N 1
ATOM 1417 C CA . ILE A 1 174 ? -11.283 12.078 23.177 1.00 52.84 174 ILE A CA 1
ATOM 1418 C C . ILE A 1 174 ? -10.394 12.771 22.138 1.00 52.84 174 ILE A C 1
ATOM 1420 O O . ILE A 1 174 ? -10.873 13.492 21.270 1.00 52.84 174 ILE A O 1
ATOM 1424 N N . ASN A 1 175 ? -9.082 12.636 22.288 1.00 49.12 175 ASN A N 1
ATOM 1425 C CA . ASN A 1 175 ? -8.038 13.529 21.774 1.00 49.12 175 ASN A CA 1
ATOM 1426 C C . ASN A 1 175 ? -7.853 13.527 20.228 1.00 49.12 175 ASN A C 1
ATOM 1428 O O . ASN A 1 175 ? -6.768 13.238 19.737 1.00 49.12 175 ASN A O 1
ATOM 1432 N N . ILE A 1 176 ? -8.896 13.840 19.449 1.00 52.53 176 ILE A N 1
ATOM 1433 C CA . ILE A 1 176 ? -8.928 13.792 17.973 1.00 52.53 176 ILE A CA 1
ATOM 1434 C C . ILE A 1 176 ? -9.334 15.173 17.422 1.00 52.53 176 ILE A C 1
ATOM 1436 O O . ILE A 1 176 ? -10.375 15.343 16.786 1.00 52.53 176 ILE A O 1
ATOM 1440 N N . LYS A 1 177 ? -8.543 16.212 17.723 1.00 46.34 177 LYS A N 1
ATOM 1441 C CA . LYS A 1 177 ? -8.919 17.609 17.424 1.00 46.34 177 LYS A CA 1
ATOM 1442 C C . LYS A 1 177 ? -8.785 18.022 15.952 1.00 46.34 177 LYS A C 1
ATOM 1444 O O . LYS A 1 177 ? -9.541 18.885 15.522 1.00 46.34 177 LYS A O 1
ATOM 1449 N N . GLU A 1 178 ? -7.890 17.426 15.165 1.00 50.91 178 GLU A N 1
ATOM 1450 C CA . GLU A 1 178 ? -7.607 17.940 13.809 1.00 50.91 178 GLU A CA 1
ATOM 1451 C C . GLU A 1 178 ? -8.407 17.270 12.684 1.00 50.91 178 GLU A C 1
ATOM 1453 O O . GLU A 1 178 ? -8.915 17.962 11.800 1.00 50.91 178 GLU A O 1
ATOM 1458 N N . THR A 1 179 ? -8.591 15.948 12.718 1.00 43.59 179 THR A N 1
ATOM 1459 C CA . THR A 1 179 ? -9.290 15.222 11.638 1.00 43.59 179 THR A CA 1
ATOM 1460 C C . THR A 1 179 ? -10.799 15.469 11.661 1.00 43.59 179 THR A C 1
ATOM 1462 O O . THR A 1 179 ? -11.432 15.604 10.613 1.00 43.59 179 THR A O 1
ATOM 1465 N N . ILE A 1 180 ? -11.374 15.606 12.860 1.00 51.59 180 ILE A N 1
ATOM 1466 C CA . ILE A 1 180 ? -12.805 15.864 13.049 1.00 51.59 180 ILE A CA 1
ATOM 1467 C C . ILE A 1 180 ? -13.159 17.294 12.612 1.00 51.59 180 ILE A C 1
ATOM 1469 O O . ILE A 1 180 ? -14.167 17.481 11.936 1.00 51.59 180 ILE A O 1
ATOM 1473 N N . SER A 1 181 ? -12.303 18.289 12.886 1.00 47.91 181 SER A N 1
ATOM 1474 C CA . SER A 1 181 ? -12.550 19.684 12.481 1.00 47.91 181 SER A CA 1
ATOM 1475 C C . SER A 1 181 ? -12.641 19.839 10.957 1.00 47.91 181 SER A C 1
ATOM 1477 O O . SER A 1 181 ? -13.586 20.442 10.455 1.00 47.91 181 SER A O 1
ATOM 1479 N N . LYS A 1 182 ? -11.716 19.220 10.207 1.00 51.09 182 LYS A N 1
ATOM 1480 C CA . LYS A 1 182 ? -11.701 19.281 8.732 1.00 51.09 182 LYS A CA 1
ATOM 1481 C C . LYS A 1 182 ? -12.848 18.494 8.088 1.00 51.09 182 LYS A C 1
ATOM 1483 O O . LYS A 1 182 ? -13.366 18.896 7.048 1.00 51.09 182 LYS A O 1
ATOM 1488 N N . GLY A 1 183 ? -13.252 17.373 8.692 1.00 49.41 183 GLY A N 1
ATOM 1489 C CA . GLY A 1 183 ? -14.419 16.603 8.247 1.00 49.41 183 GLY A CA 1
ATOM 1490 C C . GLY A 1 183 ? -15.737 17.356 8.456 1.00 49.41 183 GLY A C 1
ATOM 1491 O O . GLY A 1 183 ? -16.628 17.281 7.611 1.00 49.41 183 GLY A O 1
ATOM 1492 N N . ILE A 1 184 ? -15.832 18.121 9.548 1.00 50.47 184 ILE A N 1
ATOM 1493 C CA . ILE A 1 184 ? -16.997 18.945 9.887 1.00 50.47 184 ILE A CA 1
ATOM 1494 C C . ILE A 1 184 ? -17.100 20.184 8.989 1.00 50.47 184 ILE A C 1
ATOM 1496 O O . ILE A 1 184 ? -18.196 20.452 8.506 1.00 50.47 184 ILE A O 1
ATOM 1500 N N . GLU A 1 185 ? -16.003 20.895 8.698 1.00 50.50 185 GLU A N 1
ATOM 1501 C CA . GLU A 1 185 ? -16.017 22.035 7.756 1.00 50.50 185 GLU A CA 1
ATOM 1502 C C . GLU A 1 185 ? -16.539 21.614 6.376 1.00 50.50 185 GLU A C 1
ATOM 1504 O O . GLU A 1 185 ? -17.441 22.245 5.827 1.00 50.50 185 GLU A O 1
ATOM 1509 N N . LYS A 1 186 ? -16.077 20.464 5.871 1.00 47.72 186 LYS A N 1
ATOM 1510 C CA . LYS A 1 186 ? -16.559 19.896 4.603 1.00 47.72 186 LYS A CA 1
ATOM 1511 C C . LYS A 1 186 ? -18.028 19.477 4.621 1.00 47.72 186 LYS A C 1
ATOM 1513 O O . LYS A 1 186 ? -18.663 19.480 3.569 1.00 47.72 186 LYS A O 1
ATOM 1518 N N . LEU A 1 187 ? -18.562 19.058 5.772 1.00 47.88 187 LEU A N 1
ATOM 1519 C CA . LEU A 1 187 ? -19.988 18.753 5.900 1.00 47.88 187 LEU A CA 1
ATOM 1520 C C . LEU A 1 187 ? -20.809 20.045 5.975 1.00 47.88 187 LEU A C 1
ATOM 1522 O O . LEU A 1 187 ? -21.828 20.141 5.303 1.00 47.88 187 LEU A O 1
ATOM 1526 N N . ALA A 1 188 ? -20.355 21.044 6.734 1.00 46.72 188 ALA A N 1
ATOM 1527 C CA . ALA A 1 188 ? -21.028 22.333 6.862 1.00 46.72 188 ALA A CA 1
ATOM 1528 C C . ALA A 1 188 ? -21.125 23.074 5.515 1.00 46.72 188 ALA A C 1
ATOM 1530 O O . ALA A 1 188 ? -22.189 23.593 5.197 1.00 46.72 188 ALA A O 1
ATOM 1531 N N . GLU A 1 189 ? -20.075 23.039 4.686 1.00 46.62 189 GLU A N 1
ATOM 1532 C CA . GLU A 1 189 ? -20.081 23.618 3.329 1.00 46.62 189 GLU A CA 1
ATOM 1533 C C . GLU A 1 189 ? -21.016 22.896 2.346 1.00 46.62 189 GLU A C 1
ATOM 1535 O O . GLU A 1 189 ? -21.421 23.476 1.345 1.00 46.62 189 GLU A O 1
ATOM 1540 N N . LYS A 1 190 ? -21.366 21.629 2.598 1.00 45.69 190 LYS A N 1
ATOM 1541 C CA . LYS A 1 190 ? -22.231 20.839 1.703 1.00 45.69 190 LYS A CA 1
ATOM 1542 C C . LYS A 1 190 ? -23.727 21.002 1.996 1.00 45.69 190 LYS A C 1
ATOM 1544 O O . LYS A 1 190 ? -24.544 20.513 1.218 1.00 45.69 190 LYS A O 1
ATOM 1549 N N . PHE A 1 191 ? -24.071 21.627 3.123 1.00 46.44 191 PHE A N 1
ATOM 1550 C CA . PHE A 1 191 ? -25.444 21.805 3.614 1.00 46.44 191 PHE A CA 1
ATOM 1551 C C . PHE A 1 191 ? -25.826 23.285 3.850 1.00 46.44 191 PHE A C 1
ATOM 1553 O O . PHE A 1 191 ? -26.890 23.544 4.418 1.00 46.44 191 PHE A O 1
ATOM 1560 N N . LEU A 1 192 ? -24.985 24.231 3.407 1.00 41.44 192 LEU A N 1
ATOM 1561 C CA . LEU A 1 192 ? -25.254 25.673 3.273 1.00 41.44 192 LEU A CA 1
ATOM 1562 C C . LEU A 1 192 ? -25.418 26.022 1.789 1.00 41.44 192 LEU A C 1
ATOM 1564 O O . LEU A 1 192 ? -26.309 26.846 1.489 1.00 41.44 192 LEU A O 1
#

Foldseek 3Di:
DWKDFPVLHTLADDDLDDDDPVLVVQLSNVVNVVQNPDDPVDAQKDFCPVSDDPPFQGMWGWDDDDGMIDIDGHHPVDDSVVVVLLVVLLVVLVCVQPVDDDSVVCSVCVVLSVLLVCCQAPSNDGHDRDSVVSNVVSVLVVVVVVLVVVLVVCCVPVVDPVVSVVSVVVNVVPPPPPPVVVVVVVVVVVVD

Nearest PDB structures (foldseek):
  9c59-assembly1_S  TM=9.364E-01  e=9.629E-13  Homo sapiens
  4p6z-assembly1_S  TM=9.446E-01  e=8.089E-11  Homo sapiens
  6uri-assembly1_S  TM=9.531E-01  e=1.397E-10  Homo sapiens
  7r4h-assembly1_S  TM=9.576E-01  e=4.165E-10  Homo sapiens
  7p3z-assembly1_S  TM=7.278E-01  e=2.279E-09  Saccharomyces cerevisiae

Sequence (192 aa):
LIVFNRFGQSKFIRFYFETDVKTQQEIIQNTYLRVFEIPSCCCNIFDSTKILPVGKPTKCVFKMYASLYFAVFIDNNESELGTIDLIQVFVQTIDKCFANITECEFVEKFEQIYYILDEIIINGIVHETSPTEIYKNFVAQMEAARNVVLIHFIYIHTGIKDAAEDTMKKISSINIKETISKGIEKLAEKFL

InterPro domains:
  IPR011012 Longin-like domain superfamily [SSF64356] (2-136)
  IPR016635 Adaptor protein complex, sigma subunit [PTHR11753] (2-142)
  IPR022775 AP complex, mu/sigma subunit [PF01217] (2-138)